Protein AF-A0A016T8F6-F1 (afdb_monomer_lite)

Structure (mmCIF, N/CA/C/O backbone):
data_AF-A0A016T8F6-F1
#
_entry.id   AF-A0A016T8F6-F1
#
loop_
_atom_site.group_PDB
_atom_site.id
_atom_site.type_symbol
_atom_site.label_atom_id
_atom_site.label_alt_id
_atom_site.label_comp_id
_atom_site.label_asym_id
_atom_site.label_entity_id
_atom_site.label_seq_id
_atom_site.pdbx_PDB_ins_code
_atom_site.Cartn_x
_atom_site.Cartn_y
_atom_site.Cartn_z
_atom_site.occupancy
_atom_site.B_iso_or_equiv
_atom_site.auth_seq_id
_atom_site.auth_comp_id
_atom_site.auth_asym_id
_atom_site.auth_atom_id
_atom_site.pdbx_PDB_model_num
ATOM 1 N N . MET A 1 1 ? -4.374 -19.032 -43.202 1.00 54.94 1 MET A N 1
ATOM 2 C CA . MET A 1 1 ? -3.891 -18.561 -41.884 1.00 54.94 1 MET A CA 1
ATOM 3 C C . MET A 1 1 ? -3.071 -19.682 -41.271 1.00 54.94 1 MET A C 1
ATOM 5 O O . MET A 1 1 ? -3.573 -20.798 -41.209 1.00 54.94 1 MET A O 1
ATOM 9 N N . ALA A 1 2 ? -1.807 -19.443 -40.919 1.00 70.38 2 ALA A N 1
ATOM 10 C CA . ALA A 1 2 ? -0.988 -20.467 -40.271 1.00 70.38 2 ALA A CA 1
ATOM 11 C C . ALA A 1 2 ? -1.607 -20.841 -38.912 1.00 70.38 2 ALA A C 1
ATOM 13 O O . ALA A 1 2 ? -2.076 -19.969 -38.184 1.00 70.38 2 ALA A O 1
ATOM 14 N N . SER A 1 3 ? -1.652 -22.135 -38.586 1.00 78.62 3 SER A N 1
ATOM 15 C CA . SER A 1 3 ? -2.173 -22.600 -37.296 1.00 78.62 3 SER A CA 1
ATOM 16 C C . SER A 1 3 ? -1.181 -22.263 -36.182 1.00 78.62 3 SER A C 1
ATOM 18 O O . SER A 1 3 ? -0.144 -22.919 -36.053 1.00 78.62 3 SER A O 1
ATOM 20 N N . SER A 1 4 ? -1.496 -21.251 -35.376 1.00 93.69 4 SER A N 1
ATOM 21 C CA . SER A 1 4 ? -0.668 -20.857 -34.232 1.00 93.69 4 SER A CA 1
ATOM 22 C C . SER A 1 4 ? -0.809 -21.852 -33.077 1.00 93.69 4 SER A C 1
ATOM 24 O O . SER A 1 4 ? -1.914 -22.259 -32.703 1.00 93.69 4 SER A O 1
ATOM 26 N N . HIS A 1 5 ? 0.330 -22.248 -32.521 1.00 97.75 5 HIS A N 1
ATOM 27 C CA . HIS A 1 5 ? 0.455 -23.124 -31.362 1.00 97.75 5 HIS A CA 1
ATOM 28 C C . HIS A 1 5 ? 1.141 -22.366 -30.224 1.00 97.75 5 HIS A C 1
ATOM 30 O O . HIS A 1 5 ? 1.782 -21.333 -30.436 1.00 97.75 5 HIS A O 1
ATOM 36 N N . VAL A 1 6 ? 0.982 -22.875 -29.007 1.00 97.62 6 VAL A N 1
ATOM 37 C CA . VAL A 1 6 ? 1.614 -22.318 -27.813 1.00 97.62 6 VAL A CA 1
ATOM 38 C C . VAL A 1 6 ? 2.251 -23.425 -26.984 1.00 97.62 6 VAL A C 1
ATOM 40 O O . VAL A 1 6 ? 1.697 -24.519 -26.861 1.00 97.62 6 VAL A O 1
ATOM 43 N N . VAL A 1 7 ? 3.413 -23.131 -26.407 1.00 97.88 7 VAL A N 1
ATOM 44 C CA . VAL A 1 7 ? 4.044 -23.974 -25.388 1.00 97.88 7 VAL A CA 1
ATOM 45 C C . VAL A 1 7 ? 3.510 -23.531 -24.036 1.00 97.88 7 VAL A C 1
ATOM 47 O O . VAL A 1 7 ? 3.600 -22.351 -23.684 1.00 97.88 7 VAL A O 1
ATOM 50 N N . VAL A 1 8 ? 2.949 -24.467 -23.279 1.00 98.12 8 VAL A N 1
ATOM 51 C CA . VAL A 1 8 ? 2.381 -24.215 -21.955 1.00 98.12 8 VAL A CA 1
ATOM 52 C C . VAL A 1 8 ? 3.096 -25.056 -20.913 1.00 98.12 8 VAL A C 1
ATOM 54 O O . VAL A 1 8 ? 3.435 -26.207 -21.165 1.00 98.12 8 VAL A O 1
ATOM 57 N N . TYR A 1 9 ? 3.317 -24.485 -19.735 1.00 98.19 9 TYR A N 1
ATOM 58 C CA . TYR A 1 9 ? 3.897 -25.176 -18.589 1.00 98.19 9 TYR A CA 1
ATOM 59 C C . TYR A 1 9 ? 2.859 -25.284 -17.473 1.00 98.19 9 TYR A C 1
ATOM 61 O O . TYR A 1 9 ? 2.262 -24.277 -17.087 1.00 98.19 9 TYR A O 1
ATOM 69 N N . PHE A 1 10 ? 2.635 -26.488 -16.947 1.00 97.75 10 PHE A N 1
ATOM 70 C CA . PHE A 1 10 ? 1.680 -26.750 -15.871 1.00 97.75 10 PHE A CA 1
ATOM 71 C C . PHE A 1 10 ? 2.412 -26.779 -14.520 1.00 97.75 10 PHE A C 1
ATOM 73 O O . PHE A 1 10 ? 3.040 -27.789 -14.193 1.00 97.75 10 PHE A O 1
ATOM 80 N N . PRO A 1 11 ? 2.308 -25.731 -13.676 1.00 95.69 11 PRO A N 1
ATOM 81 C CA . PRO A 1 11 ? 3.121 -25.630 -12.460 1.00 95.69 11 PRO A CA 1
ATOM 82 C C . PRO A 1 11 ? 2.878 -26.764 -11.460 1.00 95.69 11 PRO A C 1
ATOM 84 O O . PRO A 1 11 ? 3.790 -27.178 -10.753 1.00 95.69 11 PRO A O 1
ATOM 87 N N . THR A 1 12 ? 1.649 -27.286 -11.413 1.00 94.75 12 THR A N 1
ATOM 88 C CA . THR A 1 12 ? 1.266 -28.370 -10.501 1.00 94.75 12 THR A CA 1
ATOM 89 C C . THR A 1 12 ? 1.872 -29.714 -10.903 1.00 94.75 12 THR A C 1
ATOM 91 O O . THR A 1 12 ? 2.310 -30.462 -10.037 1.00 94.75 12 THR A O 1
ATOM 94 N N . ALA A 1 13 ? 1.902 -30.023 -12.202 1.00 94.75 13 ALA A N 1
ATOM 95 C CA . ALA A 1 13 ? 2.409 -31.295 -12.722 1.00 94.75 13 ALA A CA 1
ATOM 96 C C . ALA A 1 13 ? 3.896 -31.236 -13.113 1.00 94.75 13 ALA A C 1
ATOM 98 O O . ALA A 1 13 ? 4.501 -32.274 -13.366 1.00 94.75 13 ALA A O 1
ATOM 99 N N . LYS A 1 14 ? 4.487 -30.031 -13.136 1.00 95.56 14 LYS A N 1
ATOM 100 C CA . LYS A 1 14 ? 5.874 -29.763 -13.540 1.00 95.56 14 LYS A CA 1
ATOM 101 C C . LYS A 1 14 ? 6.225 -30.341 -14.913 1.00 95.56 14 LYS A C 1
ATOM 103 O O . LYS A 1 14 ? 7.321 -30.856 -15.125 1.00 95.56 14 LYS A O 1
ATOM 108 N N . ASN A 1 15 ? 5.282 -30.263 -15.846 1.00 96.69 15 ASN A N 1
ATOM 109 C CA . ASN A 1 15 ? 5.458 -30.675 -17.232 1.00 96.69 15 ASN A CA 1
ATOM 110 C C . ASN A 1 15 ? 5.087 -29.535 -18.186 1.00 96.69 15 ASN A C 1
ATOM 112 O O . ASN A 1 15 ? 4.316 -28.634 -17.847 1.00 96.69 15 ASN A O 1
ATOM 116 N N . ALA A 1 16 ? 5.653 -29.587 -19.387 1.00 97.44 16 ALA A N 1
ATOM 117 C CA . ALA A 1 16 ? 5.304 -28.703 -20.486 1.00 97.44 16 ALA A CA 1
ATOM 118 C C . ALA A 1 16 ? 4.648 -29.508 -21.608 1.00 97.44 16 ALA A C 1
ATOM 120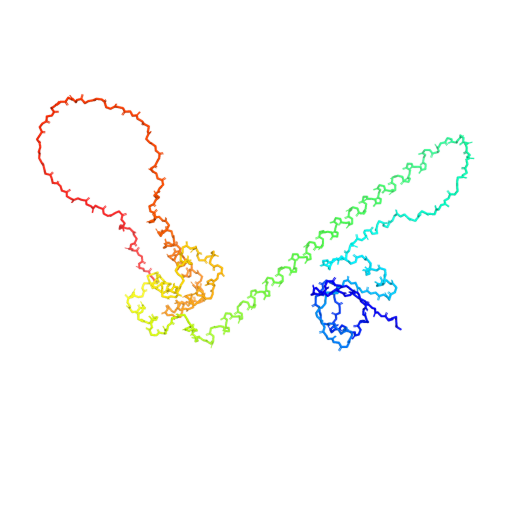 O O . ALA A 1 16 ? 4.961 -30.685 -21.786 1.00 97.44 16 ALA A O 1
ATOM 121 N N . ASP A 1 17 ? 3.748 -28.874 -22.353 1.00 98.06 17 ASP A N 1
ATOM 122 C CA . ASP A 1 17 ? 3.148 -29.455 -23.553 1.00 98.06 17 ASP A CA 1
ATOM 123 C C . ASP A 1 17 ? 2.843 -28.368 -24.597 1.00 98.06 17 ASP A C 1
ATOM 125 O O . ASP A 1 17 ? 2.862 -27.169 -24.299 1.00 98.06 17 ASP A O 1
ATOM 129 N N . ILE A 1 18 ? 2.568 -28.788 -25.829 1.00 98.00 18 ILE A N 1
ATOM 130 C CA . ILE A 1 18 ? 2.186 -27.921 -26.942 1.00 98.00 18 ILE A CA 1
ATOM 131 C C . ILE A 1 18 ? 0.685 -28.049 -27.165 1.00 98.00 18 ILE A C 1
ATOM 133 O O . ILE A 1 18 ? 0.160 -29.136 -27.398 1.00 98.00 18 ILE A O 1
ATOM 137 N N . VAL A 1 19 ? -0.020 -26.921 -27.160 1.00 97.94 19 VAL A N 1
ATOM 138 C CA . VAL A 1 19 ? -1.460 -26.879 -27.438 1.00 97.94 19 VAL A CA 1
ATOM 139 C C . VAL A 1 19 ? -1.777 -25.888 -28.553 1.00 97.94 19 VAL A C 1
ATOM 141 O O . VAL A 1 19 ? -1.013 -24.965 -28.839 1.00 97.94 19 VAL A O 1
ATOM 144 N N . SER A 1 20 ? -2.926 -26.075 -29.204 1.00 97.38 20 SER A N 1
ATOM 145 C CA . SER A 1 20 ? -3.457 -25.077 -30.138 1.00 97.38 20 SER A CA 1
ATOM 146 C C . SER A 1 20 ? -3.797 -23.789 -29.389 1.00 97.38 20 SER A C 1
ATOM 148 O O . SER A 1 20 ? -4.315 -23.839 -28.273 1.00 97.38 20 SER A O 1
ATOM 150 N N . ILE A 1 21 ? -3.596 -22.635 -30.029 1.00 97.38 21 ILE A N 1
ATOM 151 C CA . ILE A 1 21 ? -3.980 -21.332 -29.468 1.00 97.38 21 ILE A CA 1
ATOM 152 C C . ILE A 1 21 ? -5.471 -21.264 -29.087 1.00 97.38 21 ILE A C 1
ATOM 154 O O . ILE A 1 21 ? -5.832 -20.639 -28.098 1.00 97.38 21 ILE A O 1
ATOM 158 N N . SER A 1 22 ? -6.328 -21.989 -29.814 1.00 97.06 22 SER A N 1
ATOM 159 C CA . SER A 1 22 ? -7.772 -22.091 -29.549 1.00 97.06 22 SER A CA 1
ATOM 160 C C . SER A 1 22 ? -8.119 -22.773 -28.218 1.00 97.06 22 SER A C 1
ATOM 162 O O . SER A 1 22 ? -9.236 -22.638 -27.721 1.00 97.06 22 SER A O 1
ATOM 164 N N . ALA A 1 23 ? -7.176 -23.514 -27.631 1.00 97.69 23 ALA A N 1
ATOM 165 C CA . ALA A 1 23 ? -7.346 -24.162 -26.339 1.00 97.69 23 ALA A CA 1
ATOM 166 C C . ALA A 1 23 ? -7.081 -23.214 -25.158 1.00 97.69 23 ALA A C 1
ATOM 168 O O . ALA A 1 23 ? -7.380 -23.570 -24.015 1.00 97.69 23 ALA A O 1
ATOM 169 N N . VAL A 1 24 ? -6.517 -22.030 -25.408 1.00 97.62 24 VAL A N 1
ATOM 170 C CA . VAL A 1 24 ? -6.237 -21.021 -24.386 1.00 97.62 24 VAL A CA 1
ATOM 171 C C . VAL A 1 24 ? -7.464 -20.137 -24.192 1.00 97.62 24 VAL A C 1
ATOM 173 O O . VAL A 1 24 ? -8.040 -19.632 -25.151 1.00 97.62 24 VAL A O 1
ATOM 176 N N . ALA A 1 25 ? -7.884 -19.945 -22.943 1.00 97.25 25 ALA A N 1
ATOM 177 C CA . ALA A 1 25 ? -8.943 -18.999 -22.628 1.00 97.25 25 ALA A CA 1
ATOM 178 C C . ALA A 1 25 ? -8.390 -17.564 -22.637 1.00 97.25 25 ALA A C 1
ATOM 180 O O . ALA A 1 25 ? -7.518 -17.230 -21.832 1.00 97.25 25 ALA A O 1
ATOM 181 N N . GLY A 1 26 ? -8.940 -16.719 -23.511 1.00 95.81 26 GLY A N 1
ATOM 182 C CA . GLY A 1 26 ? -8.540 -15.318 -23.655 1.00 95.81 26 GLY A CA 1
ATOM 183 C C . GLY A 1 26 ? -7.324 -15.120 -24.563 1.00 95.81 26 GLY A C 1
ATOM 184 O O . GLY A 1 26 ? -6.949 -16.009 -25.325 1.00 95.81 26 GLY A O 1
ATOM 185 N N . GLU A 1 27 ? -6.727 -13.930 -24.495 1.00 96.06 27 GLU A N 1
ATOM 186 C CA . GLU A 1 27 ? -5.539 -13.587 -25.277 1.00 96.06 27 GLU A CA 1
ATOM 187 C C . GLU A 1 27 ? -4.274 -14.195 -24.638 1.00 96.06 27 GLU A C 1
ATOM 189 O O . GLU A 1 27 ? -4.019 -13.985 -23.446 1.00 96.06 27 GLU A O 1
ATOM 194 N N . PRO A 1 28 ? -3.485 -14.986 -25.382 1.00 96.56 28 PRO A N 1
ATOM 195 C CA . PRO A 1 28 ? -2.300 -15.637 -24.839 1.00 96.56 28 PRO A CA 1
ATOM 196 C C . PRO A 1 28 ? -1.122 -14.655 -24.742 1.00 96.56 28 PRO A C 1
ATOM 198 O O . PRO A 1 28 ? -0.603 -14.187 -25.750 1.00 96.56 28 PRO A O 1
ATOM 201 N N . VAL A 1 29 ? -0.656 -14.396 -23.517 1.00 96.88 29 VAL A N 1
ATOM 202 C CA . VAL A 1 29 ? 0.491 -13.518 -23.224 1.00 96.88 29 VAL A CA 1
ATOM 203 C C . VAL A 1 29 ? 1.632 -14.348 -22.631 1.00 96.88 29 VAL A C 1
ATOM 205 O O . VAL A 1 29 ? 1.421 -15.056 -21.645 1.00 96.88 29 VAL A O 1
ATOM 208 N N . VAL A 1 30 ? 2.838 -14.274 -23.211 1.00 96.31 30 VAL A N 1
ATOM 209 C CA . VAL A 1 30 ? 4.031 -14.977 -22.690 1.00 96.31 30 VAL A CA 1
ATOM 210 C C . VAL A 1 30 ? 4.298 -14.570 -21.241 1.00 96.31 30 VAL A C 1
ATOM 212 O O . VAL A 1 30 ? 4.214 -13.401 -20.882 1.00 96.31 30 VAL A O 1
ATOM 215 N N . GLY A 1 31 ? 4.610 -15.546 -20.393 1.00 94.44 31 GLY A N 1
ATOM 216 C CA . GLY A 1 31 ? 4.884 -15.363 -18.971 1.00 94.44 31 GLY A CA 1
ATOM 217 C C . GLY A 1 31 ? 3.642 -15.384 -18.078 1.00 94.44 31 GLY A C 1
ATOM 218 O O . GLY A 1 31 ? 3.774 -15.649 -16.882 1.00 94.44 31 GLY A O 1
ATOM 219 N N . HIS A 1 32 ? 2.438 -15.182 -18.625 1.00 97.00 32 HIS A N 1
ATOM 220 C CA . HIS A 1 32 ? 1.199 -15.173 -17.844 1.00 97.00 32 HIS A CA 1
ATOM 221 C C . HIS A 1 32 ? 0.654 -16.581 -17.584 1.00 97.00 32 HIS A C 1
ATOM 223 O O . HIS A 1 32 ? 0.749 -17.478 -18.423 1.00 97.00 32 HIS A O 1
ATOM 229 N N . ILE A 1 33 ? 0.022 -16.759 -16.418 1.00 97.31 33 ILE A N 1
ATOM 230 C CA . ILE A 1 33 ? -0.724 -17.973 -16.068 1.00 97.31 33 ILE A CA 1
ATOM 231 C C . ILE A 1 33 ? -2.184 -17.791 -16.475 1.00 97.31 33 ILE A C 1
ATOM 233 O O . ILE A 1 33 ? -2.886 -16.951 -15.915 1.00 97.31 33 ILE A O 1
ATOM 237 N N . THR A 1 34 ? -2.661 -18.625 -17.393 1.00 97.81 34 THR A N 1
ATOM 238 C CA . THR A 1 34 ? -4.045 -18.616 -17.883 1.00 97.81 34 THR A CA 1
ATOM 239 C C . THR A 1 34 ? -4.671 -20.013 -17.821 1.00 97.81 34 THR A C 1
ATOM 241 O O . THR A 1 34 ? -4.024 -20.997 -17.453 1.00 97.81 34 THR A O 1
ATOM 244 N N . LYS A 1 35 ? -5.969 -20.103 -18.120 1.00 98.19 35 LYS A N 1
ATOM 245 C CA . LYS A 1 35 ? -6.718 -21.357 -18.182 1.00 98.19 35 LYS A CA 1
ATOM 246 C C . LYS A 1 35 ? -6.592 -21.953 -19.585 1.00 98.19 35 LYS A C 1
ATOM 248 O O . LYS A 1 35 ? -6.931 -21.307 -20.570 1.00 98.19 35 LYS A O 1
ATOM 253 N N . VAL A 1 36 ? -6.130 -23.196 -19.666 1.00 98.12 36 VAL A N 1
ATOM 254 C CA . VAL A 1 36 ? -5.866 -23.909 -20.922 1.00 98.12 36 VAL A CA 1
ATOM 255 C C . VAL A 1 36 ? -6.623 -25.232 -20.925 1.00 98.12 36 VAL A C 1
ATOM 257 O O . VAL A 1 36 ? -6.641 -25.946 -19.920 1.00 98.12 36 VAL A O 1
ATOM 260 N N . ARG A 1 37 ? -7.268 -25.565 -22.046 1.00 98.06 37 ARG A N 1
ATOM 261 C CA . ARG A 1 37 ? -7.913 -26.862 -22.261 1.00 98.06 37 ARG A CA 1
ATOM 262 C C . ARG A 1 37 ? -6.867 -27.885 -22.708 1.00 98.06 37 ARG A C 1
ATOM 264 O O . ARG A 1 37 ? -6.331 -27.792 -23.804 1.00 98.06 37 ARG A O 1
ATOM 271 N N . TRP A 1 38 ? -6.609 -28.881 -21.874 1.00 97.31 38 TRP A N 1
ATOM 272 C CA . TRP A 1 38 ? -5.643 -29.945 -22.123 1.00 97.31 38 TRP A CA 1
ATOM 273 C C . TRP A 1 38 ? -6.304 -31.299 -21.857 1.00 97.31 38 TRP A C 1
ATOM 275 O O . TRP A 1 38 ? -6.949 -31.481 -20.825 1.00 97.31 38 TRP A O 1
ATOM 285 N N . GLN A 1 39 ? -6.237 -32.215 -22.830 1.00 95.56 39 GLN A N 1
ATOM 286 C CA . GLN A 1 39 ? -6.897 -33.533 -22.773 1.00 95.56 39 GLN A CA 1
ATOM 287 C C . GLN A 1 39 ? -8.387 -33.466 -22.357 1.00 95.56 39 GLN A C 1
ATOM 289 O O . GLN A 1 39 ? -8.881 -34.262 -21.563 1.00 95.56 39 GLN A O 1
ATOM 294 N N . GLY A 1 40 ? -9.113 -32.458 -22.856 1.00 95.56 40 GLY A N 1
ATOM 295 C CA . GLY A 1 40 ? -10.544 -32.260 -22.582 1.00 95.56 40 GLY A CA 1
ATOM 296 C C . GLY A 1 40 ? -10.886 -31.630 -21.224 1.00 95.56 40 GLY A C 1
ATOM 297 O O . GLY A 1 40 ? -12.040 -31.270 -21.002 1.00 95.56 40 GLY A O 1
ATOM 298 N N . ARG A 1 41 ? -9.911 -31.422 -20.332 1.00 97.44 41 ARG A N 1
ATOM 299 C CA . ARG A 1 41 ? -10.094 -30.738 -19.040 1.00 97.44 41 ARG A CA 1
ATOM 300 C C . ARG A 1 41 ? -9.416 -29.372 -19.053 1.00 97.44 41 ARG A C 1
ATOM 302 O O . ARG A 1 41 ? -8.596 -29.088 -19.918 1.00 97.44 41 ARG A O 1
ATOM 309 N N . ALA A 1 42 ? -9.785 -28.494 -18.126 1.00 97.44 42 ALA A N 1
ATOM 310 C CA . ALA A 1 42 ? -9.205 -27.158 -18.042 1.00 97.44 42 ALA A CA 1
ATOM 311 C C . ALA A 1 42 ? -8.232 -27.050 -16.864 1.00 97.44 42 ALA A C 1
ATOM 313 O O . ALA A 1 42 ? -8.609 -27.325 -15.727 1.00 97.44 42 ALA A O 1
ATOM 314 N N . TYR A 1 43 ? -7.014 -26.595 -17.138 1.00 98.25 43 TYR A N 1
ATOM 315 C CA . TYR A 1 43 ? -5.930 -26.465 -16.165 1.00 98.25 43 TYR A CA 1
ATOM 316 C C . TYR A 1 43 ? -5.380 -25.040 -16.154 1.00 98.25 43 TYR A C 1
ATOM 318 O O . TYR A 1 43 ? -5.544 -24.299 -17.121 1.00 98.25 43 TYR A O 1
ATOM 326 N N . ARG A 1 44 ? -4.716 -24.650 -15.061 1.00 97.88 44 ARG A N 1
ATOM 327 C CA . ARG A 1 44 ? -3.935 -23.407 -15.008 1.00 97.88 44 ARG A CA 1
ATOM 328 C C . ARG A 1 44 ? -2.527 -23.691 -15.522 1.00 97.88 44 ARG A C 1
ATOM 330 O O . ARG A 1 44 ? -1.852 -24.559 -14.974 1.00 97.88 44 ARG A O 1
ATOM 337 N N . ALA A 1 45 ? -2.099 -22.961 -16.544 1.00 98.12 45 ALA A N 1
ATOM 338 C CA . ALA A 1 45 ? -0.792 -23.130 -17.162 1.00 98.12 45 ALA A CA 1
ATOM 339 C C . ALA A 1 45 ? -0.160 -21.774 -17.493 1.00 98.12 45 ALA A C 1
ATOM 341 O O . ALA A 1 45 ? -0.868 -20.819 -17.815 1.00 98.12 45 ALA A O 1
ATOM 342 N N . LYS A 1 46 ? 1.168 -21.694 -17.400 1.00 97.69 46 LYS A N 1
ATOM 343 C CA . LYS A 1 46 ? 1.966 -20.530 -17.797 1.00 97.69 46 LYS A CA 1
ATOM 344 C C . LYS A 1 46 ? 2.267 -20.615 -19.293 1.00 97.69 46 LYS A C 1
ATOM 346 O O . LYS A 1 46 ? 2.724 -21.660 -19.753 1.00 97.69 46 LYS A O 1
ATOM 351 N N . ILE A 1 47 ? 2.010 -19.550 -20.048 1.00 97.88 47 ILE A N 1
ATOM 352 C CA . ILE A 1 47 ? 2.363 -19.488 -21.472 1.00 97.88 47 ILE A CA 1
ATOM 353 C C . ILE A 1 47 ? 3.865 -19.227 -21.588 1.00 97.88 47 ILE A C 1
ATOM 355 O O . ILE A 1 47 ? 4.353 -18.215 -21.095 1.00 97.88 47 ILE A O 1
ATOM 359 N N . MET A 1 48 ? 4.600 -20.130 -22.231 1.00 97.06 48 MET A N 1
ATOM 360 C CA . MET A 1 48 ? 6.062 -20.050 -22.339 1.00 97.06 48 MET A CA 1
ATOM 361 C C . MET A 1 48 ? 6.522 -19.497 -23.687 1.00 97.06 48 MET A C 1
ATOM 363 O O . MET A 1 48 ? 7.509 -18.775 -23.747 1.00 97.06 48 MET A O 1
ATOM 367 N N . PHE A 1 49 ? 5.814 -19.829 -24.767 1.00 96.56 49 PHE A N 1
ATOM 368 C CA . PHE A 1 49 ? 6.188 -19.446 -26.128 1.00 96.56 49 PHE A CA 1
ATOM 369 C C . PHE A 1 49 ? 4.964 -19.503 -27.054 1.00 96.56 49 PHE A C 1
ATOM 371 O O . PHE A 1 49 ? 4.127 -20.394 -26.895 1.00 96.56 49 PHE A O 1
ATOM 378 N N . LEU A 1 50 ? 4.865 -18.596 -28.032 1.00 96.31 50 LEU A N 1
ATOM 379 C CA . LEU A 1 50 ? 3.865 -18.646 -29.108 1.00 96.31 50 LEU A CA 1
ATOM 380 C C . LEU A 1 50 ? 4.566 -18.729 -30.461 1.00 96.31 50 LEU A C 1
ATOM 382 O O . LEU A 1 50 ? 5.518 -17.993 -30.707 1.00 96.31 50 LEU A O 1
ATOM 386 N N . GLY A 1 51 ? 4.065 -19.568 -31.364 1.00 95.62 51 GLY A N 1
ATOM 387 C CA . GLY A 1 51 ? 4.636 -19.658 -32.701 1.00 95.62 51 GLY A CA 1
ATOM 388 C C . GLY A 1 51 ? 3.951 -20.674 -33.602 1.00 95.62 51 GLY A C 1
ATOM 389 O O . GLY A 1 51 ? 2.833 -21.131 -33.356 1.00 95.62 51 GLY A O 1
ATOM 390 N N . THR A 1 52 ? 4.635 -21.028 -34.686 1.00 95.69 52 THR A N 1
ATOM 391 C CA . THR A 1 52 ? 4.252 -22.169 -35.520 1.00 95.69 52 THR A CA 1
ATOM 392 C C . THR A 1 52 ? 4.534 -23.474 -34.771 1.00 95.69 52 THR A C 1
ATOM 394 O O . THR A 1 52 ? 5.393 -23.520 -33.890 1.00 95.69 52 THR A O 1
ATOM 397 N N . LYS A 1 53 ? 3.839 -24.560 -35.129 1.00 95.38 53 LYS A N 1
ATOM 398 C CA . LYS A 1 53 ? 4.043 -25.873 -34.492 1.00 95.38 53 LYS A CA 1
ATOM 399 C C . LYS A 1 53 ? 5.526 -26.310 -34.453 1.00 95.38 53 LYS A C 1
ATOM 401 O O . LYS A 1 53 ? 5.971 -26.664 -33.364 1.00 95.38 53 LYS A O 1
ATOM 406 N N . PRO A 1 54 ? 6.321 -26.194 -35.541 1.00 95.56 54 PRO A N 1
ATOM 407 C CA . PRO A 1 54 ? 7.746 -26.540 -35.501 1.00 95.56 54 PRO A CA 1
ATOM 408 C C . PRO A 1 54 ? 8.564 -25.664 -34.541 1.00 95.56 54 PRO A C 1
ATOM 410 O O . PRO A 1 54 ? 9.451 -26.161 -33.852 1.00 95.56 54 PRO A O 1
ATOM 413 N N . ALA A 1 55 ? 8.249 -24.367 -34.446 1.00 94.44 55 ALA A N 1
ATOM 414 C CA . ALA A 1 55 ? 8.919 -23.468 -33.508 1.00 94.44 55 ALA A CA 1
ATOM 415 C C . ALA A 1 55 ? 8.603 -23.842 -32.049 1.00 94.44 55 ALA A C 1
ATOM 417 O O . ALA A 1 55 ? 9.496 -23.847 -31.206 1.00 94.44 55 ALA A O 1
ATOM 418 N N . CYS A 1 56 ? 7.355 -24.225 -31.756 1.00 96.12 56 CYS A N 1
ATOM 419 C CA . CYS A 1 56 ? 6.968 -24.730 -30.438 1.00 96.12 56 CYS A CA 1
ATOM 420 C C . CYS A 1 56 ? 7.666 -26.057 -30.091 1.00 96.12 56 CYS A C 1
ATOM 422 O O . CYS A 1 56 ? 8.100 -26.230 -28.956 1.00 96.12 56 CYS A O 1
ATOM 424 N N . GLU A 1 57 ? 7.806 -26.975 -31.052 1.00 95.75 57 GLU A N 1
ATOM 425 C CA . GLU A 1 57 ? 8.518 -28.255 -30.878 1.00 95.75 57 GLU A CA 1
ATOM 426 C C . GLU A 1 57 ? 10.021 -28.074 -30.631 1.00 95.75 57 GLU A C 1
ATOM 428 O O . GLU A 1 57 ? 10.632 -28.862 -29.904 1.00 95.75 57 GLU A O 1
ATOM 433 N N . ALA A 1 58 ? 10.624 -27.026 -31.196 1.00 94.19 58 ALA A N 1
ATOM 434 C CA . ALA A 1 58 ? 11.992 -26.640 -30.873 1.00 94.19 58 ALA A CA 1
ATOM 435 C C . ALA A 1 58 ? 12.082 -26.023 -29.466 1.00 94.19 58 ALA A C 1
ATOM 437 O O . ALA A 1 58 ? 12.898 -26.464 -28.658 1.00 94.19 58 ALA A O 1
ATOM 438 N N . ALA A 1 59 ? 11.207 -25.060 -29.154 1.00 94.00 59 ALA A N 1
ATOM 439 C CA . ALA A 1 59 ? 11.233 -24.303 -27.903 1.00 94.00 59 ALA A CA 1
ATOM 440 C C . ALA A 1 59 ? 10.889 -25.144 -26.661 1.00 94.00 59 ALA A C 1
ATOM 442 O O . ALA A 1 59 ? 11.445 -24.911 -25.591 1.00 94.00 59 ALA A O 1
ATOM 443 N N . ILE A 1 60 ? 10.005 -26.144 -26.770 1.00 96.00 60 ILE A N 1
ATOM 444 C CA . ILE A 1 60 ? 9.598 -26.965 -25.614 1.00 96.00 60 ILE A CA 1
ATOM 445 C C . ILE A 1 60 ? 10.771 -27.734 -24.989 1.00 96.00 60 ILE A C 1
ATOM 447 O O . ILE A 1 60 ? 10.766 -27.987 -23.786 1.00 96.00 60 ILE A O 1
ATOM 451 N N . LYS A 1 61 ? 11.804 -28.059 -25.778 1.00 95.06 61 LYS A N 1
ATOM 452 C CA . LYS A 1 61 ? 13.020 -28.737 -25.299 1.00 95.06 61 LYS A CA 1
ATOM 453 C C . LYS A 1 61 ? 13.853 -27.862 -24.357 1.00 95.06 61 LYS A C 1
ATOM 455 O O . LYS A 1 61 ? 14.644 -28.394 -23.586 1.00 95.06 61 LYS A O 1
ATOM 460 N N . ASP A 1 62 ? 13.662 -26.545 -24.419 1.00 94.88 62 ASP A N 1
ATOM 461 C CA . ASP A 1 62 ? 14.380 -25.553 -23.615 1.00 94.88 62 ASP A CA 1
ATOM 462 C C . ASP A 1 62 ? 13.606 -25.108 -22.367 1.00 94.88 62 ASP A C 1
ATOM 464 O O . ASP A 1 62 ? 14.095 -24.269 -21.605 1.00 94.88 62 ASP A O 1
ATOM 468 N N . VAL A 1 63 ? 12.408 -25.657 -22.135 1.00 94.69 63 VAL A N 1
ATOM 469 C CA . VAL A 1 63 ? 11.615 -25.368 -20.936 1.00 94.69 63 VAL A CA 1
ATOM 470 C C . VAL A 1 63 ? 12.167 -26.168 -19.757 1.00 94.69 63 VAL A C 1
ATOM 472 O O . VAL A 1 63 ? 12.226 -27.398 -19.785 1.00 94.69 63 VAL A O 1
ATOM 475 N N . THR A 1 64 ? 12.576 -25.469 -18.702 1.00 93.50 64 THR A N 1
ATOM 476 C CA . THR A 1 64 ? 13.089 -26.078 -17.470 1.00 93.50 64 THR A CA 1
ATOM 477 C C . THR A 1 64 ? 11.973 -26.699 -16.624 1.00 93.50 64 THR A C 1
ATOM 479 O O . THR A 1 64 ? 10.783 -26.439 -16.825 1.00 93.50 64 THR A O 1
ATOM 482 N N . LYS A 1 65 ? 12.353 -27.501 -15.618 1.00 90.88 65 LYS A N 1
ATOM 483 C CA . LYS A 1 65 ? 11.414 -28.096 -14.646 1.00 90.88 65 LYS A CA 1
ATOM 484 C C . LYS A 1 65 ? 10.747 -27.051 -13.748 1.00 90.88 65 LYS A C 1
ATOM 486 O O . LYS A 1 65 ? 9.834 -27.387 -13.002 1.00 90.88 65 LYS A O 1
ATOM 491 N N . GLU A 1 66 ? 11.220 -25.813 -13.798 1.00 90.38 66 GLU A N 1
ATOM 492 C CA . GLU A 1 66 ? 10.742 -24.671 -13.031 1.00 90.38 66 GLU A CA 1
ATOM 493 C C . GLU A 1 66 ? 9.772 -23.799 -13.849 1.00 90.38 66 GLU A C 1
ATOM 495 O O . GLU A 1 66 ? 9.117 -22.918 -13.293 1.00 90.38 66 GLU A O 1
ATOM 500 N N . GLY A 1 67 ? 9.612 -24.064 -15.152 1.00 87.94 67 GLY A N 1
ATOM 501 C CA . GLY A 1 67 ? 8.766 -23.250 -16.028 1.00 87.94 67 GLY A CA 1
ATOM 502 C C . GLY A 1 67 ? 9.439 -21.948 -16.459 1.00 87.94 67 GLY A C 1
ATOM 503 O O . GLY A 1 67 ? 8.790 -20.893 -16.518 1.00 87.94 67 GLY A O 1
ATOM 504 N N . GLU A 1 68 ? 10.737 -22.028 -16.748 1.00 91.00 68 GLU A N 1
ATOM 505 C CA . GLU A 1 68 ? 11.533 -20.976 -17.376 1.00 91.00 68 GLU A CA 1
ATOM 506 C C . 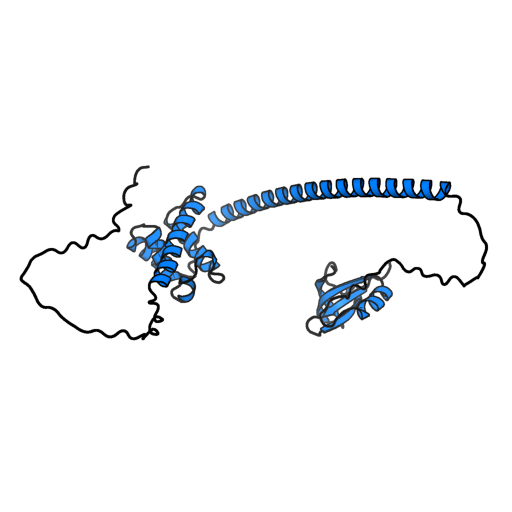GLU A 1 68 ? 12.009 -21.468 -18.742 1.00 91.00 68 GLU A C 1
ATOM 508 O O . GLU A 1 68 ? 12.381 -22.630 -18.904 1.00 91.00 68 GLU A O 1
ATOM 513 N N . LEU A 1 69 ? 11.945 -20.604 -19.751 1.00 88.12 69 LEU A N 1
ATOM 514 C CA . LEU A 1 69 ? 12.508 -20.909 -21.058 1.00 88.12 69 LEU A CA 1
ATOM 515 C C . LEU A 1 69 ? 13.978 -20.511 -20.990 1.00 88.12 69 LEU A C 1
ATOM 517 O O . LEU A 1 69 ? 14.268 -19.342 -20.738 1.00 88.12 69 LEU A O 1
ATOM 521 N N . ARG A 1 70 ? 14.905 -21.456 -21.177 1.00 84.69 70 ARG A N 1
ATOM 522 C CA . ARG A 1 70 ? 16.315 -21.082 -21.314 1.00 84.69 70 ARG A CA 1
ATOM 523 C C . ARG A 1 70 ? 16.432 -20.222 -22.560 1.00 84.69 70 ARG A C 1
ATOM 525 O O . ARG A 1 70 ? 16.264 -20.726 -23.669 1.00 84.69 70 ARG A O 1
ATOM 532 N N . GLU A 1 71 ? 16.713 -18.938 -22.372 1.00 77.31 71 GLU A N 1
ATOM 533 C CA . GLU A 1 71 ? 17.148 -18.077 -23.460 1.00 77.31 71 GLU A CA 1
ATOM 534 C C . GLU A 1 71 ? 18.455 -18.670 -23.984 1.00 77.31 71 GLU A C 1
ATOM 536 O O . GLU A 1 71 ? 19.541 -18.438 -23.452 1.00 77.31 71 GLU A O 1
ATOM 541 N N . ARG A 1 72 ? 18.358 -19.498 -25.029 1.00 71.88 72 ARG A N 1
ATOM 542 C CA . ARG A 1 72 ? 19.487 -19.661 -25.928 1.00 71.88 72 ARG A CA 1
ATOM 543 C C . ARG A 1 72 ? 19.645 -18.291 -26.544 1.00 71.88 72 ARG A C 1
ATOM 545 O O . ARG A 1 72 ? 18.895 -17.931 -27.447 1.00 71.88 72 ARG A O 1
ATOM 552 N N . PHE A 1 73 ? 20.556 -17.511 -25.975 1.00 49.53 73 PHE A N 1
ATOM 553 C CA . PHE A 1 73 ? 21.080 -16.328 -26.617 1.00 49.53 73 PHE A CA 1
ATOM 554 C C . PHE A 1 73 ? 21.472 -16.773 -28.019 1.00 49.53 73 PHE A C 1
ATOM 556 O O . PHE A 1 73 ? 22.467 -17.471 -28.211 1.00 49.53 73 PHE A O 1
ATOM 563 N N . PHE A 1 74 ? 20.630 -16.444 -28.995 1.00 46.56 74 PHE A N 1
ATOM 564 C CA . PHE A 1 74 ? 21.054 -16.407 -30.372 1.00 46.56 74 PHE A CA 1
ATOM 565 C C . PHE A 1 74 ? 22.113 -15.308 -30.385 1.00 46.56 74 PHE A C 1
ATOM 567 O O . PHE A 1 74 ? 21.799 -14.129 -30.533 1.00 46.56 74 PHE A O 1
ATOM 574 N N . LEU A 1 75 ? 23.371 -15.685 -30.161 1.00 46.31 75 LEU A N 1
ATOM 575 C CA . LEU A 1 75 ? 24.485 -14.978 -30.762 1.00 46.31 75 LEU A CA 1
ATOM 576 C C . LEU A 1 75 ? 24.216 -15.064 -32.264 1.00 46.31 75 LEU A C 1
ATOM 578 O O . LEU A 1 75 ? 24.533 -16.047 -32.927 1.00 46.31 75 LEU A O 1
ATOM 582 N N . ALA A 1 76 ? 23.481 -14.076 -32.769 1.00 43.28 76 ALA A N 1
ATOM 583 C CA . ALA A 1 76 ? 23.306 -13.825 -34.182 1.00 43.28 76 ALA A CA 1
ATOM 584 C C . ALA A 1 76 ? 24.683 -13.426 -34.720 1.00 43.28 76 ALA A C 1
ATOM 586 O O . ALA A 1 76 ? 25.031 -12.251 -34.759 1.00 43.28 76 ALA A O 1
ATOM 587 N N . GLY A 1 77 ? 25.508 -14.425 -35.012 1.00 44.88 77 GLY A N 1
ATOM 588 C CA . GLY A 1 77 ? 26.903 -14.220 -35.359 1.00 44.88 77 GLY A CA 1
ATOM 589 C C . GLY A 1 77 ? 27.660 -15.530 -35.441 1.00 44.88 77 GLY A C 1
ATOM 590 O O . GLY A 1 77 ? 28.661 -15.662 -34.767 1.00 44.88 77 GLY A O 1
ATOM 591 N N . ASP A 1 78 ? 27.147 -16.491 -36.209 1.00 39.19 78 ASP A N 1
ATOM 592 C CA . ASP A 1 78 ? 27.964 -17.538 -36.833 1.00 39.19 78 ASP A CA 1
ATOM 593 C C . ASP A 1 78 ? 27.175 -18.133 -38.005 1.00 39.19 78 ASP A C 1
ATOM 595 O O . ASP A 1 78 ? 26.692 -19.264 -37.994 1.00 39.19 78 ASP A O 1
ATOM 599 N N . SER A 1 79 ? 27.028 -17.330 -39.061 1.00 43.31 79 SER A N 1
ATOM 600 C CA . SER A 1 79 ? 26.871 -17.879 -40.408 1.00 43.31 79 SER A CA 1
ATOM 601 C C . SER A 1 79 ? 28.256 -18.322 -40.881 1.00 43.31 79 SER A C 1
ATOM 603 O O . SER A 1 79 ? 28.849 -17.697 -41.755 1.00 43.31 79 SER A O 1
ATOM 605 N N . ALA A 1 80 ? 28.797 -19.369 -40.260 1.00 40.88 80 ALA A N 1
ATOM 606 C CA . ALA A 1 80 ? 30.004 -20.025 -40.732 1.00 40.88 80 ALA A CA 1
ATOM 607 C C . ALA A 1 80 ? 29.640 -20.869 -41.961 1.00 40.88 80 ALA A C 1
ATOM 609 O O . ALA A 1 80 ? 29.260 -22.035 -41.861 1.00 40.88 80 ALA A O 1
ATOM 610 N N . THR A 1 81 ? 29.718 -20.258 -43.140 1.00 47.22 81 THR A N 1
ATOM 611 C CA . THR A 1 81 ? 30.002 -20.999 -44.370 1.00 47.22 81 THR A CA 1
ATOM 612 C C . THR A 1 81 ? 31.403 -21.598 -44.232 1.00 47.22 81 THR A C 1
ATOM 614 O O . THR A 1 81 ? 32.339 -20.832 -43.990 1.00 47.22 81 THR A O 1
ATOM 617 N N . PRO A 1 82 ? 31.586 -22.922 -44.366 1.00 50.62 82 PRO A N 1
ATOM 618 C CA . PRO A 1 82 ? 32.91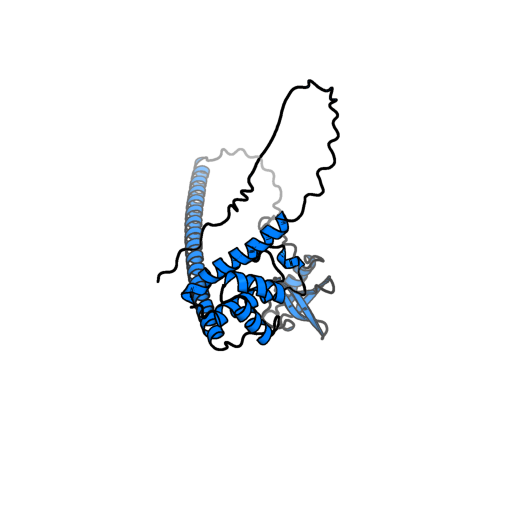5 -23.498 -44.466 1.00 50.62 82 PRO A CA 1
ATOM 619 C C . PRO A 1 82 ? 33.468 -23.084 -45.831 1.00 50.62 82 PRO A C 1
ATOM 621 O O . PRO A 1 82 ? 33.001 -23.569 -46.859 1.00 50.62 82 PRO A O 1
ATOM 624 N N . LEU A 1 83 ? 34.381 -22.114 -45.846 1.00 46.03 83 LEU A N 1
ATOM 625 C CA . LEU A 1 83 ? 35.187 -21.826 -47.023 1.00 46.03 83 LEU A CA 1
ATOM 626 C C . LEU A 1 83 ? 36.497 -22.583 -46.875 1.00 46.03 83 LEU A C 1
ATOM 628 O O . LEU A 1 83 ? 37.216 -22.432 -45.886 1.00 46.03 83 LEU A O 1
ATOM 632 N N . ASP A 1 84 ? 36.698 -23.448 -47.857 1.00 42.16 84 ASP A N 1
ATOM 633 C CA . ASP A 1 84 ? 37.859 -24.282 -48.066 1.00 42.16 84 ASP A CA 1
ATOM 634 C C . ASP A 1 84 ? 39.161 -23.486 -47.964 1.00 42.16 84 ASP A C 1
ATOM 636 O O . ASP A 1 84 ? 39.268 -22.335 -48.393 1.00 42.16 84 ASP A O 1
ATOM 640 N N . ALA A 1 85 ? 40.148 -24.150 -47.372 1.00 52.66 85 ALA A N 1
ATOM 641 C CA . ALA A 1 85 ? 41.533 -23.744 -47.415 1.00 52.66 85 ALA A CA 1
ATOM 642 C C . ALA A 1 85 ? 41.996 -23.714 -48.874 1.00 52.66 85 ALA A C 1
ATOM 644 O O . ALA A 1 85 ? 41.949 -24.744 -49.546 1.00 52.66 85 ALA A O 1
ATOM 645 N N . ASP A 1 86 ? 42.486 -22.564 -49.327 1.00 44.91 86 ASP A N 1
ATOM 646 C CA . ASP A 1 86 ? 43.471 -22.550 -50.395 1.00 44.91 86 ASP A CA 1
ATOM 647 C C . ASP A 1 86 ? 44.620 -21.623 -50.012 1.00 44.91 86 ASP A C 1
ATOM 649 O O . ASP A 1 86 ? 44.440 -20.498 -49.536 1.00 44.91 86 ASP A O 1
ATOM 653 N N . ASP A 1 87 ? 45.795 -22.213 -50.128 1.00 54.78 87 ASP A N 1
ATOM 654 C CA . ASP A 1 87 ? 47.099 -21.747 -49.708 1.00 54.78 87 ASP A CA 1
ATOM 655 C C . ASP A 1 87 ? 47.685 -20.991 -50.900 1.00 54.78 87 ASP A C 1
ATOM 657 O O . ASP A 1 87 ? 47.868 -21.563 -51.974 1.00 54.78 87 ASP A O 1
ATOM 661 N N . SER A 1 88 ? 47.912 -19.687 -50.770 1.00 47.94 88 SER A N 1
ATOM 662 C CA . SER A 1 88 ? 48.642 -18.910 -51.775 1.00 47.94 88 SER A CA 1
ATOM 663 C C . SER A 1 88 ? 49.326 -17.729 -51.107 1.00 47.94 88 SER A C 1
ATOM 665 O O . SER A 1 88 ? 48.776 -16.647 -50.914 1.00 47.94 88 SER A O 1
ATOM 667 N N . ASP A 1 89 ? 50.554 -18.036 -50.723 1.00 55.47 89 ASP A N 1
ATOM 668 C CA . ASP A 1 89 ? 51.669 -17.158 -50.432 1.00 55.47 89 ASP A CA 1
ATOM 669 C C . ASP A 1 89 ? 51.900 -16.222 -51.635 1.00 55.47 89 ASP A C 1
ATOM 671 O O . ASP A 1 89 ? 52.439 -16.650 -52.653 1.00 55.47 89 ASP A O 1
ATOM 675 N N . GLU A 1 90 ? 51.470 -14.959 -51.561 1.00 47.75 90 GLU A N 1
ATOM 676 C CA . GLU A 1 90 ? 51.967 -13.933 -52.479 1.00 47.75 90 GLU A CA 1
ATOM 677 C C . GLU A 1 90 ? 52.031 -12.541 -51.833 1.00 47.75 90 GLU A C 1
ATOM 679 O O . GLU A 1 90 ? 51.100 -11.992 -51.243 1.00 47.75 90 GLU A O 1
ATOM 684 N N . ASN A 1 91 ? 53.247 -12.025 -51.917 1.00 54.84 91 ASN A N 1
ATOM 685 C CA . ASN A 1 91 ? 53.805 -10.825 -51.338 1.00 54.84 91 ASN A CA 1
ATOM 686 C C . ASN A 1 91 ? 53.289 -9.584 -52.082 1.00 54.84 91 ASN A C 1
ATOM 688 O O . ASN A 1 91 ? 53.923 -9.155 -53.043 1.00 54.84 91 ASN A O 1
ATOM 692 N N . ASP A 1 92 ? 52.176 -9.002 -51.628 1.00 50.53 92 ASP A N 1
ATOM 693 C CA . ASP A 1 92 ? 51.667 -7.729 -52.148 1.00 50.53 92 ASP A CA 1
ATOM 694 C C . ASP A 1 92 ? 51.615 -6.643 -51.065 1.00 50.53 92 ASP A C 1
ATOM 696 O O . ASP A 1 92 ? 50.960 -6.739 -50.025 1.00 50.53 92 ASP A O 1
ATOM 700 N N . GLN A 1 93 ? 52.356 -5.574 -51.336 1.00 59.22 93 GLN A N 1
ATOM 701 C CA . GLN A 1 93 ? 52.468 -4.378 -50.514 1.00 59.22 93 GLN A CA 1
ATOM 702 C C . GLN A 1 93 ? 51.090 -3.687 -50.396 1.00 59.22 93 GLN A C 1
ATOM 704 O O . GLN A 1 93 ? 50.514 -3.297 -51.415 1.00 59.22 93 GLN A O 1
ATOM 709 N N . PRO A 1 94 ? 50.540 -3.484 -49.184 1.00 57.25 94 PRO A N 1
ATOM 710 C CA . PRO A 1 94 ? 49.198 -2.939 -49.031 1.00 57.25 94 PRO A CA 1
ATOM 711 C C . PRO A 1 94 ? 49.158 -1.443 -49.373 1.00 57.25 94 PRO A C 1
ATOM 713 O O . PRO A 1 94 ? 49.887 -0.625 -48.810 1.00 57.25 94 PRO A O 1
ATOM 716 N N . ASN A 1 95 ? 48.255 -1.078 -50.284 1.00 60.78 95 ASN A N 1
ATOM 717 C CA . ASN A 1 95 ? 47.894 0.302 -50.611 1.00 60.78 95 ASN A CA 1
ATOM 718 C C . ASN A 1 95 ? 47.217 0.987 -49.398 1.00 60.78 95 ASN A C 1
ATOM 720 O O . ASN A 1 95 ? 45.992 1.012 -49.267 1.00 60.78 95 ASN A O 1
ATOM 724 N N . ASP A 1 96 ? 48.032 1.575 -48.520 1.00 61.50 96 ASP A N 1
ATOM 725 C CA . ASP A 1 96 ? 47.687 2.193 -47.221 1.00 61.50 96 ASP A CA 1
ATOM 726 C C . ASP A 1 96 ? 46.672 3.369 -47.303 1.00 61.50 96 ASP A C 1
ATOM 728 O O . ASP A 1 96 ? 46.099 3.839 -46.317 1.00 61.50 96 ASP A O 1
ATOM 732 N N . SER A 1 97 ? 46.388 3.866 -48.511 1.00 68.62 97 SER A N 1
ATOM 733 C CA . SER A 1 97 ? 45.446 4.973 -48.724 1.00 68.62 97 SER A CA 1
ATOM 734 C C . SER A 1 97 ? 43.970 4.552 -48.698 1.00 68.62 97 SER A C 1
ATOM 736 O O . SER A 1 97 ? 43.115 5.370 -48.357 1.00 68.62 97 SER A O 1
ATOM 738 N N . ALA A 1 98 ? 43.635 3.319 -49.089 1.00 75.38 98 ALA A N 1
ATOM 739 C CA . ALA A 1 98 ? 42.236 2.879 -49.168 1.00 75.38 98 ALA A CA 1
ATOM 740 C C . ALA A 1 98 ? 41.694 2.468 -47.788 1.00 75.38 98 ALA A C 1
ATOM 742 O O . ALA A 1 98 ? 40.566 2.804 -47.419 1.00 75.38 98 ALA A O 1
ATOM 743 N N . THR A 1 99 ? 42.537 1.812 -46.992 1.00 78.38 99 THR A N 1
ATOM 744 C CA . THR A 1 99 ? 42.254 1.383 -45.615 1.00 78.38 99 THR A CA 1
ATOM 745 C C . THR A 1 99 ? 42.001 2.574 -44.689 1.00 78.38 99 THR A C 1
ATOM 747 O O . THR A 1 99 ? 41.046 2.573 -43.911 1.00 78.38 99 THR A O 1
ATOM 750 N N . THR A 1 100 ? 42.792 3.641 -44.820 1.00 85.44 100 THR A N 1
ATOM 751 C CA . THR A 1 100 ? 42.641 4.864 -44.015 1.00 85.44 100 THR A CA 1
ATOM 752 C C . THR A 1 100 ? 41.364 5.646 -44.338 1.00 85.44 100 THR A C 1
ATOM 754 O O . THR A 1 100 ? 40.763 6.232 -43.433 1.00 85.44 100 THR A O 1
ATOM 757 N N . SER A 1 101 ? 40.905 5.637 -45.595 1.00 87.88 101 SER A N 1
ATOM 758 C CA . SER A 1 101 ? 39.631 6.260 -45.986 1.00 87.88 101 SER A CA 1
ATOM 759 C C . SER A 1 101 ? 38.430 5.509 -45.406 1.00 87.88 101 SER A C 1
ATOM 761 O O . SER A 1 101 ? 37.554 6.128 -44.801 1.00 87.88 101 SER A O 1
ATOM 763 N N . LEU A 1 102 ? 38.423 4.177 -45.516 1.00 91.12 102 LEU A N 1
ATOM 764 C CA . LEU A 1 102 ? 37.367 3.332 -44.955 1.00 91.12 102 LEU A CA 1
ATOM 765 C C . LEU A 1 102 ? 37.271 3.486 -43.429 1.00 91.12 102 LEU A C 1
ATOM 767 O O . LEU A 1 102 ? 36.182 3.629 -42.878 1.00 91.12 102 LEU A O 1
ATOM 771 N N . MET A 1 103 ? 38.411 3.525 -42.735 1.00 91.44 103 MET A N 1
ATOM 772 C CA . MET A 1 103 ? 38.435 3.686 -41.279 1.00 91.44 103 MET A CA 1
ATOM 773 C C . MET A 1 103 ? 37.845 5.032 -40.833 1.00 91.44 103 MET A C 1
ATOM 775 O O . MET A 1 103 ? 37.109 5.089 -39.847 1.00 91.44 103 MET A O 1
ATOM 779 N N . LYS A 1 104 ? 38.115 6.117 -41.573 1.00 93.94 104 LYS A N 1
ATOM 780 C CA . LYS A 1 104 ? 37.508 7.433 -41.309 1.00 93.94 104 LYS A CA 1
ATOM 781 C C . LYS A 1 104 ? 35.993 7.408 -41.490 1.00 93.94 104 LYS A C 1
ATOM 783 O O . LYS A 1 104 ? 35.284 8.001 -40.679 1.00 93.94 104 LYS A O 1
ATOM 788 N N . GLU A 1 105 ? 35.503 6.716 -42.514 1.00 95.62 105 GLU A N 1
ATOM 789 C CA . GLU A 1 105 ? 34.067 6.566 -42.747 1.00 95.62 105 GLU A CA 1
ATOM 790 C C . GLU A 1 105 ? 33.390 5.778 -41.618 1.00 95.62 105 GLU A C 1
ATOM 792 O O . GLU A 1 105 ? 32.381 6.230 -41.079 1.00 95.62 105 GLU A O 1
ATOM 797 N N . ILE A 1 106 ? 33.985 4.665 -41.178 1.00 95.62 106 ILE A N 1
ATOM 798 C CA . ILE A 1 106 ? 33.469 3.870 -40.052 1.00 95.62 106 ILE A CA 1
ATOM 799 C C . ILE A 1 106 ? 33.410 4.713 -38.773 1.00 95.62 106 ILE A C 1
ATOM 801 O O . ILE A 1 106 ? 32.392 4.719 -38.082 1.00 95.62 106 ILE A O 1
ATOM 805 N N . LEU A 1 107 ? 34.464 5.475 -38.465 1.00 95.50 107 LEU A N 1
ATOM 806 C CA . LEU A 1 107 ? 34.474 6.361 -37.297 1.00 95.50 107 LEU A CA 1
ATOM 807 C C . LEU A 1 107 ? 33.384 7.438 -37.384 1.00 95.50 107 LEU A C 1
ATOM 809 O O . LEU A 1 107 ? 32.732 7.731 -36.379 1.00 95.50 107 LEU A O 1
ATOM 813 N N . ALA A 1 108 ? 33.143 7.994 -38.575 1.00 96.56 108 ALA A N 1
ATOM 814 C CA . ALA A 1 108 ? 32.066 8.955 -38.795 1.00 96.56 108 ALA A CA 1
ATOM 815 C C . ALA A 1 108 ? 30.680 8.319 -38.595 1.00 96.56 108 ALA A C 1
ATOM 817 O O . ALA A 1 108 ? 29.829 8.909 -37.924 1.00 96.56 108 ALA A O 1
ATOM 818 N N . GLN A 1 109 ? 30.465 7.098 -39.094 1.00 96.25 109 GLN A N 1
ATOM 819 C CA . GLN A 1 109 ? 29.216 6.358 -38.898 1.00 96.25 109 GLN A CA 1
ATOM 820 C C . GLN A 1 109 ? 28.982 6.012 -37.421 1.00 96.25 109 GLN A C 1
ATOM 822 O O . GLN A 1 109 ? 27.877 6.205 -36.917 1.00 96.25 109 GLN A O 1
ATOM 827 N N . VAL A 1 110 ? 30.016 5.580 -36.691 1.00 96.25 110 VAL A N 1
ATOM 828 C CA . VAL A 1 110 ? 29.927 5.298 -35.246 1.00 96.25 110 VAL A CA 1
ATOM 829 C C . VAL A 1 110 ? 29.622 6.574 -34.457 1.00 96.25 110 VAL A C 1
ATOM 831 O O . VAL A 1 110 ? 28.764 6.565 -33.570 1.00 96.25 110 VAL A O 1
ATOM 834 N N . ALA A 1 111 ? 30.260 7.696 -34.801 1.00 96.38 111 ALA A N 1
ATOM 835 C CA . ALA A 1 111 ? 29.971 8.989 -34.188 1.00 96.38 111 ALA A CA 1
ATOM 836 C C . ALA A 1 111 ? 28.516 9.417 -34.440 1.00 96.38 111 ALA A C 1
ATOM 838 O O . ALA A 1 111 ? 27.821 9.824 -33.505 1.00 96.38 111 ALA A O 1
ATOM 839 N N . GLN A 1 112 ? 28.022 9.264 -35.671 1.00 97.12 112 GLN A N 1
ATOM 840 C CA . GLN A 1 112 ? 26.634 9.559 -36.015 1.00 97.12 112 GLN A CA 1
ATOM 841 C C . GLN A 1 112 ? 25.656 8.651 -35.261 1.00 97.12 112 GLN A C 1
ATOM 843 O O . GLN A 1 112 ? 24.702 9.157 -34.668 1.00 97.12 112 GLN A O 1
ATOM 848 N N . LEU A 1 113 ? 25.924 7.343 -35.210 1.00 97.06 113 LEU A N 1
ATOM 849 C CA . LEU A 1 113 ? 25.100 6.380 -34.487 1.00 97.06 113 LEU A CA 1
ATOM 850 C C . LEU A 1 113 ? 25.030 6.735 -32.997 1.00 97.06 113 LEU A C 1
ATOM 852 O O . LEU A 1 113 ? 23.936 6.866 -32.450 1.00 97.06 113 LEU A O 1
ATOM 856 N N . SER A 1 114 ? 26.175 7.000 -32.358 1.00 96.81 114 SER A N 1
ATOM 857 C CA . SER A 1 114 ? 26.222 7.402 -30.945 1.00 96.81 114 SER A CA 1
ATOM 858 C C . SER A 1 114 ? 25.396 8.662 -30.671 1.00 96.81 114 SER A C 1
ATOM 860 O O . SER A 1 114 ? 24.654 8.719 -29.688 1.00 96.81 114 SER A O 1
ATOM 862 N N . LYS A 1 115 ? 25.446 9.645 -31.580 1.00 97.56 115 LYS A N 1
ATOM 863 C CA . LYS A 1 115 ? 24.662 10.878 -31.483 1.00 97.56 115 LYS A CA 1
ATOM 864 C C . LYS A 1 115 ? 23.165 10.592 -31.587 1.00 97.56 115 LYS A C 1
ATOM 866 O O . LYS A 1 115 ? 22.407 11.112 -30.771 1.00 97.56 115 LYS A O 1
ATOM 871 N N . THR A 1 116 ? 22.748 9.750 -32.536 1.00 97.00 116 THR A N 1
ATOM 872 C CA . THR A 1 116 ? 21.335 9.371 -32.713 1.00 97.00 116 THR A CA 1
ATOM 873 C C . THR A 1 116 ? 20.789 8.556 -31.539 1.00 97.00 116 THR A C 1
ATOM 875 O O . THR A 1 116 ? 19.679 8.811 -31.071 1.00 97.00 116 THR A O 1
ATOM 878 N N . THR A 1 117 ? 21.584 7.639 -30.984 1.00 95.69 117 THR A N 1
ATOM 879 C CA . THR A 1 117 ? 21.201 6.870 -29.794 1.00 95.69 117 THR A CA 1
ATOM 880 C C . THR A 1 117 ? 21.066 7.786 -28.579 1.00 95.69 117 THR A C 1
ATOM 882 O O . THR A 1 117 ? 20.102 7.680 -27.823 1.00 95.69 117 THR A O 1
ATOM 885 N N . ALA A 1 118 ? 21.979 8.749 -28.409 1.00 97.25 118 ALA A N 1
ATOM 886 C CA . ALA A 1 118 ? 21.911 9.709 -27.312 1.00 97.25 118 ALA A CA 1
ATOM 887 C C . ALA A 1 118 ? 20.674 10.622 -27.391 1.00 97.25 118 ALA A C 1
ATOM 889 O O . ALA A 1 118 ? 20.108 10.965 -26.353 1.00 97.25 118 ALA A O 1
ATOM 890 N N . THR A 1 119 ? 20.240 11.029 -28.589 1.00 97.00 119 THR A N 1
ATOM 891 C CA . THR A 1 119 ? 18.993 11.799 -28.750 1.00 97.00 119 THR A CA 1
ATOM 892 C C . THR A 1 119 ? 17.769 10.941 -28.451 1.00 97.00 119 THR A C 1
ATOM 894 O O . THR A 1 119 ? 16.939 11.347 -27.645 1.00 97.00 119 THR A O 1
ATOM 897 N N . MET A 1 120 ? 17.718 9.715 -28.980 1.00 97.25 120 MET A N 1
ATOM 898 C CA . MET A 1 120 ? 16.605 8.791 -28.745 1.00 97.25 120 MET A CA 1
ATOM 899 C C . MET A 1 120 ? 16.407 8.484 -27.251 1.00 97.25 120 MET A C 1
ATOM 901 O O . MET A 1 120 ? 15.278 8.495 -26.764 1.00 97.25 120 MET A O 1
ATOM 905 N N . LEU A 1 121 ? 17.492 8.260 -26.502 1.00 97.19 121 LEU A N 1
ATOM 906 C CA . LEU A 1 121 ? 17.413 8.002 -25.060 1.00 97.19 121 LEU A CA 1
ATOM 907 C C . LEU A 1 121 ? 16.900 9.215 -24.271 1.00 97.19 121 LEU A C 1
ATOM 909 O O . LEU A 1 121 ? 16.154 9.048 -23.304 1.00 97.19 121 LEU A O 1
ATOM 913 N N . ARG A 1 122 ? 17.265 10.440 -24.678 1.00 97.12 122 ARG A N 1
ATOM 914 C CA . ARG A 1 122 ? 16.719 11.659 -24.059 1.00 97.12 122 ARG A CA 1
ATOM 915 C C . ARG A 1 122 ? 15.224 11.791 -24.323 1.00 97.12 122 ARG A C 1
ATOM 917 O O . ARG A 1 122 ? 14.475 12.035 -23.380 1.00 97.12 122 ARG A O 1
ATOM 924 N N . ASP A 1 123 ? 14.790 11.574 -25.559 1.00 96.44 123 ASP A N 1
ATOM 925 C CA . ASP A 1 123 ? 13.377 11.681 -25.933 1.00 96.44 123 ASP A CA 1
ATOM 926 C C . ASP A 1 123 ? 12.528 10.629 -25.209 1.00 96.44 123 ASP A C 1
ATOM 928 O O . ASP A 1 123 ? 11.461 10.938 -24.676 1.00 96.44 123 ASP A O 1
ATOM 932 N N . GLN A 1 124 ? 13.038 9.398 -25.098 1.00 95.94 124 GLN A N 1
ATOM 933 C CA . GLN A 1 124 ? 12.387 8.334 -24.336 1.00 95.94 124 GLN A CA 1
ATOM 934 C C . GLN A 1 124 ? 12.246 8.697 -22.853 1.00 95.94 124 GLN A C 1
ATOM 936 O O . GLN A 1 124 ? 11.188 8.469 -22.261 1.00 95.94 124 GLN A O 1
ATOM 941 N N . ARG A 1 125 ? 13.285 9.287 -22.249 1.00 97.19 125 ARG A N 1
ATOM 942 C CA . ARG A 1 125 ? 13.235 9.749 -20.858 1.00 97.19 125 ARG A CA 1
ATOM 943 C C . ARG A 1 125 ? 12.153 10.814 -20.662 1.00 97.19 125 ARG A C 1
ATOM 945 O O . ARG A 1 125 ? 11.341 10.676 -19.751 1.00 97.19 125 ARG A O 1
ATOM 952 N N . ILE A 1 126 ? 12.102 11.822 -21.533 1.00 96.81 126 ILE A N 1
ATOM 953 C CA . ILE A 1 126 ? 11.091 12.892 -21.477 1.00 96.81 126 ILE A CA 1
ATOM 954 C C . ILE A 1 126 ? 9.678 12.307 -21.632 1.00 96.81 126 ILE A C 1
ATOM 956 O O . ILE A 1 126 ? 8.766 12.647 -20.873 1.00 96.81 126 ILE A O 1
ATOM 960 N N . ALA A 1 127 ? 9.488 11.381 -22.575 1.00 96.69 127 ALA A N 1
ATOM 961 C CA . ALA A 1 127 ? 8.210 10.704 -22.771 1.00 96.69 127 ALA A CA 1
ATOM 962 C C . ALA A 1 127 ? 7.784 9.923 -21.515 1.00 96.69 127 ALA A C 1
ATOM 964 O O . ALA A 1 127 ? 6.629 10.020 -21.090 1.00 96.69 127 ALA A O 1
ATOM 965 N N . MET A 1 128 ? 8.714 9.209 -20.876 1.00 95.50 128 MET A N 1
ATOM 966 C CA . MET A 1 128 ? 8.450 8.464 -19.645 1.00 95.50 128 MET A CA 1
ATOM 967 C C . MET A 1 128 ? 8.072 9.392 -18.483 1.00 95.50 128 MET A C 1
ATOM 969 O O . MET A 1 128 ? 7.044 9.163 -17.846 1.00 95.50 128 MET A O 1
ATOM 973 N N . GLU A 1 129 ? 8.826 10.471 -18.259 1.00 96.06 129 GLU A N 1
ATOM 974 C CA . GLU A 1 129 ? 8.532 11.477 -17.227 1.00 96.06 129 GLU A CA 1
ATOM 975 C C . GLU A 1 129 ? 7.137 12.100 -17.436 1.00 96.06 129 GLU A C 1
ATOM 977 O O . GLU A 1 129 ? 6.338 12.181 -16.501 1.00 96.06 129 GLU A O 1
ATOM 982 N N . SER A 1 130 ? 6.771 12.426 -18.682 1.00 94.94 130 SER A N 1
ATOM 983 C CA . SER A 1 130 ? 5.432 12.947 -19.003 1.00 94.94 130 SER A CA 1
ATOM 984 C C . SER A 1 130 ? 4.308 11.939 -18.719 1.00 94.94 130 SER A C 1
ATOM 986 O O . SER A 1 130 ? 3.210 12.310 -18.285 1.00 94.94 130 SER A O 1
ATOM 988 N N . SER A 1 131 ? 4.576 10.647 -18.938 1.00 94.50 131 SER A N 1
ATOM 989 C CA . SER A 1 131 ? 3.616 9.573 -18.692 1.00 94.50 131 SER A CA 1
ATOM 990 C C . SER A 1 131 ? 3.388 9.345 -17.196 1.00 94.50 131 SER A C 1
ATOM 992 O O . SER A 1 131 ? 2.235 9.177 -16.788 1.00 94.50 131 SER A O 1
ATOM 994 N N . LEU A 1 132 ? 4.449 9.437 -16.386 1.00 93.19 132 LEU A N 1
ATOM 995 C CA . LEU A 1 132 ? 4.387 9.348 -14.928 1.00 93.19 132 LEU A CA 1
ATOM 996 C C . LEU A 1 132 ? 3.592 10.517 -14.347 1.00 93.19 132 LEU A C 1
ATOM 998 O O . LEU A 1 132 ? 2.592 10.284 -13.675 1.00 93.19 132 LEU A O 1
ATOM 1002 N N . ALA A 1 133 ? 3.906 11.754 -14.742 1.00 92.19 133 ALA A N 1
ATOM 1003 C CA . ALA A 1 133 ? 3.165 12.938 -14.298 1.00 92.19 133 ALA A CA 1
ATOM 1004 C C . ALA A 1 133 ? 1.671 12.902 -14.692 1.00 92.19 133 ALA A C 1
ATOM 1006 O O . ALA A 1 133 ? 0.809 13.519 -14.059 1.00 92.19 133 ALA A O 1
ATOM 1007 N N . ARG A 1 134 ? 1.316 12.204 -15.780 1.00 95.25 134 ARG A N 1
ATOM 1008 C CA . ARG A 1 134 ? -0.088 11.974 -16.161 1.00 95.25 134 ARG A CA 1
ATOM 1009 C C . ARG A 1 134 ? -0.754 10.914 -15.282 1.00 95.25 134 ARG A C 1
ATOM 1011 O O . ARG A 1 134 ? -1.940 11.049 -14.986 1.00 95.25 134 ARG A O 1
ATOM 1018 N N . LEU A 1 135 ? -0.032 9.859 -14.910 1.00 91.94 135 LEU A N 1
ATOM 1019 C CA . LEU A 1 135 ? -0.538 8.817 -14.018 1.00 91.94 135 LEU A CA 1
ATOM 1020 C C . LEU A 1 135 ? -0.736 9.348 -12.599 1.00 91.94 135 LEU A C 1
ATOM 1022 O O . LEU A 1 135 ? -1.811 9.134 -12.051 1.00 91.94 135 LEU A O 1
ATOM 1026 N N . GLU A 1 136 ? 0.212 10.116 -12.066 1.00 89.75 136 GLU A N 1
ATOM 1027 C CA . GLU A 1 136 ? 0.102 10.769 -10.753 1.00 89.75 136 GLU A CA 1
ATOM 1028 C C . GLU A 1 136 ? -1.154 11.644 -10.668 1.00 89.75 136 GLU A C 1
ATOM 1030 O O . GLU A 1 136 ? -1.973 11.472 -9.771 1.00 89.75 136 GLU A O 1
ATOM 1035 N N . ARG A 1 137 ? -1.409 12.485 -11.682 1.00 91.00 137 ARG A N 1
ATOM 1036 C CA . ARG A 1 137 ? -2.643 13.292 -11.749 1.00 91.00 137 ARG A CA 1
ATOM 1037 C C . ARG A 1 137 ? -3.923 12.455 -11.775 1.00 91.00 137 ARG A C 1
ATOM 1039 O O . ARG A 1 137 ? -4.942 12.867 -11.225 1.00 91.00 137 ARG A O 1
ATOM 1046 N N . ARG A 1 138 ? -3.909 11.296 -12.444 1.00 91.56 138 ARG A N 1
ATOM 1047 C CA . ARG A 1 138 ? -5.064 10.380 -12.449 1.00 91.56 138 ARG A CA 1
ATOM 1048 C C . ARG A 1 138 ? -5.248 9.714 -11.092 1.00 91.56 138 ARG A C 1
ATOM 1050 O O . ARG A 1 138 ? -6.391 9.492 -10.712 1.00 91.56 138 ARG A O 1
ATOM 1057 N N . LEU A 1 139 ? -4.156 9.412 -10.400 1.00 86.25 139 LEU A N 1
ATOM 1058 C CA . LEU A 1 139 ? -4.161 8.799 -9.079 1.00 86.25 139 LEU A CA 1
ATOM 1059 C C . LEU A 1 139 ? -4.766 9.766 -8.054 1.00 86.25 139 LEU A C 1
ATOM 1061 O O . LEU A 1 139 ? -5.778 9.410 -7.461 1.00 86.25 139 LEU A O 1
ATOM 1065 N N . CYS A 1 140 ? -4.309 11.025 -8.008 1.00 82.12 140 CYS A N 1
ATOM 1066 C CA . CYS A 1 140 ? -4.912 12.051 -7.146 1.00 82.12 140 CYS A CA 1
ATOM 1067 C C . CYS A 1 140 ? -6.415 12.237 -7.414 1.00 82.12 140 CYS A C 1
ATOM 1069 O O . CYS A 1 140 ? -7.205 12.414 -6.492 1.00 82.12 140 CYS A O 1
ATOM 1071 N N . LYS A 1 141 ? -6.848 12.165 -8.683 1.00 83.94 141 LYS A N 1
ATOM 1072 C CA . LYS A 1 141 ? -8.277 12.251 -9.023 1.00 83.94 141 LYS A CA 1
ATOM 1073 C C . LYS A 1 141 ? -9.074 11.045 -8.515 1.00 83.94 141 LYS A C 1
ATOM 1075 O O . LYS A 1 141 ? -10.227 11.201 -8.130 1.00 83.94 141 LYS A O 1
ATOM 1080 N N . VAL A 1 142 ? -8.499 9.845 -8.568 1.00 81.50 142 VAL A N 1
ATOM 1081 C CA . VAL A 1 142 ? -9.148 8.632 -8.055 1.00 81.50 142 VAL A CA 1
ATOM 1082 C C . VAL A 1 142 ? -9.203 8.653 -6.531 1.00 81.50 142 VAL A C 1
ATOM 1084 O O . VAL A 1 142 ? -10.239 8.292 -5.987 1.00 81.50 142 VAL A O 1
ATOM 1087 N N . GLU A 1 143 ? -8.142 9.105 -5.864 1.00 72.81 143 GLU A N 1
ATOM 1088 C CA . GLU A 1 143 ? -8.101 9.272 -4.406 1.00 72.81 143 GLU A CA 1
ATOM 1089 C C . GLU A 1 143 ? -9.179 10.249 -3.931 1.00 72.81 143 GLU A C 1
ATOM 1091 O O . GLU A 1 143 ? -10.012 9.855 -3.119 1.00 72.81 143 GLU A O 1
ATOM 1096 N N . GLY A 1 144 ? -9.283 11.436 -4.540 1.00 68.19 144 GLY A N 1
ATOM 1097 C CA . GLY A 1 144 ? -10.333 12.400 -4.185 1.00 68.19 144 GLY A CA 1
ATOM 1098 C C . GLY A 1 144 ? -11.759 11.867 -4.401 1.00 68.19 144 GLY A C 1
ATOM 1099 O O . GLY A 1 144 ? -12.644 12.092 -3.581 1.00 68.19 144 GLY A O 1
ATOM 1100 N N . LEU A 1 145 ? -11.994 11.082 -5.462 1.00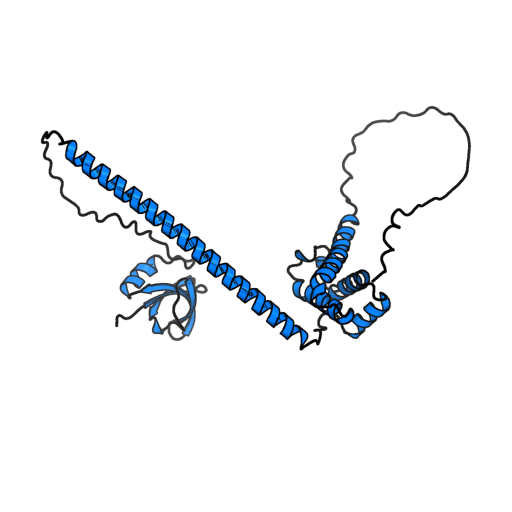 69.44 145 LEU A N 1
ATOM 1101 C CA . LEU A 1 145 ? -13.294 10.426 -5.679 1.00 69.44 145 LEU A CA 1
ATOM 1102 C C . LEU A 1 145 ? -13.574 9.305 -4.665 1.00 69.44 145 LEU A C 1
ATOM 1104 O O . LEU A 1 145 ? -14.734 9.014 -4.367 1.00 69.44 145 LEU A O 1
ATOM 1108 N N . LEU A 1 146 ? -12.532 8.638 -4.164 1.00 62.44 146 LEU A N 1
ATOM 1109 C CA . LEU A 1 146 ? -12.664 7.607 -3.139 1.00 62.44 146 LEU A CA 1
ATOM 1110 C C . LEU A 1 146 ? -13.006 8.234 -1.779 1.00 62.44 146 LEU A C 1
ATOM 1112 O O . LEU A 1 146 ? -13.853 7.705 -1.063 1.00 62.44 146 LEU A O 1
ATOM 1116 N N . GLU A 1 147 ? -12.397 9.375 -1.459 1.00 57.94 147 GLU A N 1
ATOM 1117 C CA . GLU A 1 147 ? -12.678 10.170 -0.256 1.00 57.94 147 GLU A CA 1
ATOM 1118 C C . GLU A 1 147 ? -14.116 10.716 -0.253 1.00 57.94 147 GLU A C 1
ATOM 1120 O O . GLU A 1 147 ? -14.842 10.569 0.737 1.00 57.94 147 GLU A O 1
ATOM 1125 N N . GLU A 1 148 ? -14.588 11.236 -1.390 1.00 55.91 148 GLU A N 1
ATOM 1126 C CA . GLU A 1 148 ? -15.968 11.719 -1.550 1.00 55.91 148 GLU A CA 1
ATOM 1127 C C . GLU A 1 148 ? -16.997 10.579 -1.396 1.00 55.91 148 GLU A C 1
ATOM 1129 O O . GLU A 1 148 ? -18.054 10.726 -0.771 1.00 55.91 148 GLU A O 1
ATOM 1134 N N . LYS A 1 149 ? -16.664 9.384 -1.901 1.00 54.72 149 LYS A N 1
ATOM 1135 C CA . LYS A 1 149 ? -17.527 8.201 -1.797 1.00 54.72 149 LYS A CA 1
ATOM 1136 C C . LYS A 1 149 ? -17.535 7.574 -0.399 1.00 54.72 149 LYS A C 1
ATOM 1138 O O . LYS A 1 149 ? -18.560 7.036 0.017 1.00 54.72 149 LYS A O 1
ATOM 1143 N N . ASN A 1 150 ? -16.435 7.655 0.344 1.00 49.03 150 ASN A N 1
ATOM 1144 C CA . ASN A 1 150 ? -16.377 7.154 1.720 1.00 49.03 150 ASN A CA 1
ATOM 1145 C C . ASN A 1 150 ? -17.075 8.095 2.713 1.00 49.03 150 ASN A C 1
ATOM 1147 O O . ASN A 1 150 ? -17.615 7.631 3.716 1.00 49.03 150 ASN A O 1
ATOM 1151 N N . SER A 1 151 ? -17.171 9.387 2.394 1.00 50.28 151 SER A N 1
ATOM 1152 C CA . SER A 1 151 ? -17.911 10.365 3.203 1.00 50.28 151 SER A CA 1
ATOM 1153 C C . SER A 1 151 ? -19.436 10.175 3.164 1.00 50.28 151 SER A C 1
ATOM 1155 O O . SER A 1 151 ? -20.142 10.603 4.075 1.00 50.28 151 SER A O 1
ATOM 1157 N N . THR A 1 152 ? -19.978 9.501 2.141 1.00 46.03 152 THR A N 1
ATOM 1158 C CA . THR A 1 152 ? -21.437 9.390 1.924 1.00 46.03 152 THR A CA 1
ATOM 1159 C C . THR A 1 152 ? -22.079 8.113 2.474 1.00 46.03 152 THR A C 1
ATOM 1161 O O . THR A 1 152 ? -23.303 8.030 2.541 1.00 46.03 152 THR A O 1
ATOM 1164 N N . SER A 1 153 ? -21.292 7.148 2.958 1.00 47.75 153 SER A N 1
ATOM 1165 C CA . SER A 1 153 ? -21.798 5.936 3.623 1.00 47.75 153 SER A CA 1
ATOM 1166 C C . SER A 1 153 ? -21.253 5.819 5.047 1.00 47.75 153 SER A C 1
ATOM 1168 O O . SER A 1 153 ? -20.786 4.750 5.427 1.00 47.75 153 SER A O 1
ATOM 1170 N N . GLY A 1 154 ? -21.301 6.923 5.811 1.00 58.66 154 GLY A N 1
ATOM 1171 C CA . GLY A 1 154 ? -20.699 7.146 7.141 1.00 58.66 154 GLY A CA 1
ATOM 1172 C C . GLY A 1 154 ? -21.114 6.205 8.285 1.00 58.66 154 GLY A C 1
ATOM 1173 O O . GLY A 1 154 ? -21.102 6.586 9.459 1.00 58.66 154 GLY A O 1
ATOM 1174 N N . GLU A 1 155 ? -21.496 4.973 7.990 1.00 77.19 155 GLU A N 1
ATOM 1175 C CA . GLU A 1 155 ? -21.681 3.904 8.946 1.00 77.19 155 GLU A CA 1
ATOM 1176 C C . GLU A 1 155 ? -20.335 3.222 9.221 1.00 77.19 155 GLU A C 1
ATOM 1178 O O . GLU A 1 155 ? -19.840 2.409 8.445 1.00 77.19 155 GLU A O 1
ATOM 1183 N N . LEU A 1 156 ? -19.724 3.591 10.351 1.00 84.12 156 LEU A N 1
ATOM 1184 C CA . LEU A 1 156 ? -18.512 2.944 10.849 1.00 84.12 156 LEU A CA 1
ATOM 1185 C C . LEU A 1 156 ? -18.749 1.441 10.998 1.00 84.12 156 LEU A C 1
ATOM 1187 O O . LEU A 1 156 ? -19.735 1.011 11.603 1.00 84.12 156 LEU A O 1
ATOM 1191 N N . ASN A 1 157 ? -17.805 0.640 10.516 1.00 85.88 157 ASN A N 1
ATOM 1192 C CA . ASN A 1 157 ? -17.845 -0.800 10.711 1.00 85.88 157 ASN A CA 1
ATOM 1193 C C . ASN A 1 157 ? -17.349 -1.153 12.124 1.00 85.88 157 ASN A C 1
ATOM 1195 O O . ASN A 1 157 ? -16.149 -1.299 12.356 1.00 85.88 157 ASN A O 1
ATOM 1199 N N . PHE A 1 158 ? -18.274 -1.322 13.073 1.00 90.62 158 PHE A N 1
ATOM 1200 C CA . PHE A 1 158 ? -18.008 -1.666 14.483 1.00 90.62 158 PHE A CA 1
ATOM 1201 C C . PHE A 1 158 ? -17.567 -3.131 14.698 1.00 90.62 158 PHE A C 1
ATOM 1203 O O . PHE A 1 158 ? -17.918 -3.761 15.694 1.00 90.62 158 PHE A O 1
ATOM 1210 N N . LYS A 1 159 ? -16.780 -3.695 13.771 1.00 92.75 159 LYS A N 1
ATOM 1211 C CA . LYS A 1 159 ? -16.282 -5.079 13.830 1.00 92.75 159 LYS A CA 1
ATOM 1212 C C . LYS A 1 159 ? -15.359 -5.339 15.023 1.00 92.75 159 LYS A C 1
ATOM 1214 O O . LYS A 1 159 ? -15.306 -6.465 15.505 1.00 92.75 159 LYS A O 1
ATOM 1219 N N . TYR A 1 160 ? -14.597 -4.332 15.451 1.00 93.50 160 TYR A N 1
ATOM 1220 C CA . TYR A 1 160 ? -13.571 -4.487 16.488 1.00 93.50 160 TYR A CA 1
ATOM 1221 C C . TYR A 1 160 ? -14.061 -4.097 17.882 1.00 93.50 160 TYR A C 1
ATOM 1223 O O . TYR A 1 160 ? -13.709 -4.742 18.860 1.00 93.50 160 TYR A O 1
ATOM 1231 N N . VAL A 1 161 ? -14.856 -3.031 17.977 1.00 95.31 161 VAL A N 1
ATOM 1232 C CA . VAL A 1 161 ? -15.389 -2.501 19.236 1.00 95.31 161 VAL A CA 1
ATOM 1233 C C . VAL A 1 161 ? -16.815 -2.034 18.972 1.00 95.31 161 VAL A C 1
ATOM 1235 O O . VAL A 1 161 ? -17.061 -1.392 17.951 1.00 95.31 161 VAL A O 1
ATOM 1238 N N . SER A 1 162 ? -17.751 -2.347 19.872 1.00 95.50 162 SER A N 1
ATOM 1239 C CA . SER A 1 162 ? -19.151 -1.931 19.738 1.00 95.50 162 SER A CA 1
ATOM 1240 C C . SER A 1 162 ? -19.312 -0.413 19.867 1.00 95.50 162 SER A C 1
ATOM 1242 O O . SER A 1 162 ? -18.532 0.260 20.545 1.00 95.50 162 SER A O 1
ATOM 1244 N N . ARG A 1 163 ? -20.365 0.134 19.249 1.00 93.56 163 ARG A N 1
ATOM 1245 C CA . ARG A 1 163 ? -20.671 1.574 19.297 1.00 93.56 163 ARG A CA 1
ATOM 1246 C C . ARG A 1 163 ? -20.802 2.098 20.729 1.00 93.56 163 ARG A C 1
ATOM 1248 O O . ARG A 1 163 ? -20.155 3.077 21.084 1.00 93.56 163 ARG A O 1
ATOM 1255 N N . GLU A 1 164 ? -21.562 1.393 21.562 1.00 95.69 164 GLU A N 1
ATOM 1256 C CA . GLU A 1 164 ? -21.789 1.742 22.973 1.00 95.69 164 GLU A CA 1
ATOM 1257 C C . GLU A 1 164 ? -20.475 1.840 23.759 1.00 95.69 164 GLU A C 1
ATOM 1259 O O . GLU A 1 164 ? -20.286 2.726 24.599 1.00 95.69 164 GLU A O 1
ATOM 1264 N N . ARG A 1 165 ? -19.525 0.943 23.463 1.00 96.00 165 ARG A N 1
ATOM 1265 C CA . ARG A 1 165 ? -18.217 0.938 24.113 1.00 96.00 165 ARG A CA 1
ATOM 1266 C C . ARG A 1 165 ? -17.371 2.129 23.674 1.00 96.00 165 ARG A C 1
ATOM 1268 O O . ARG A 1 165 ? -16.740 2.753 24.524 1.00 96.00 165 ARG A O 1
ATOM 1275 N N . VAL A 1 166 ? -17.389 2.473 22.386 1.00 95.25 166 VAL A N 1
ATOM 1276 C CA . VAL A 1 166 ? -16.707 3.665 21.854 1.00 95.25 166 VAL A CA 1
ATOM 1277 C C . VAL A 1 166 ? -17.243 4.942 22.511 1.00 95.25 166 VAL A C 1
ATOM 1279 O O . VAL A 1 166 ? -16.459 5.759 22.990 1.00 95.25 166 VAL A O 1
ATOM 1282 N N . GLU A 1 167 ? -18.563 5.086 22.610 1.00 93.31 167 GLU A N 1
ATOM 1283 C CA . GLU A 1 167 ? -19.212 6.243 23.247 1.00 93.31 167 GLU A CA 1
ATOM 1284 C C . GLU A 1 167 ? -18.885 6.337 24.742 1.00 93.31 167 GLU A C 1
ATOM 1286 O O . GLU A 1 167 ? -18.562 7.413 25.248 1.00 93.31 167 GLU A O 1
ATOM 1291 N N . SER A 1 168 ? -18.851 5.196 25.435 1.00 95.50 168 SER A N 1
ATOM 1292 C CA . SER A 1 168 ? -18.429 5.128 26.838 1.00 95.50 168 SER A CA 1
ATOM 1293 C C . SER A 1 168 ? -16.978 5.587 27.031 1.00 95.50 168 SER A C 1
ATOM 1295 O O . SER A 1 168 ? -16.669 6.308 27.982 1.00 95.50 168 SER A O 1
ATOM 1297 N N . LEU A 1 169 ? -16.068 5.200 26.127 1.00 94.62 169 LEU A N 1
ATOM 1298 C CA . LEU A 1 169 ? -14.671 5.650 26.158 1.00 94.62 169 LEU A CA 1
ATOM 1299 C C . LEU A 1 169 ? -14.554 7.153 25.899 1.00 94.62 169 LEU A C 1
ATOM 1301 O O . LEU A 1 169 ? -13.725 7.815 26.530 1.00 94.62 169 LEU A O 1
ATOM 1305 N N . LEU A 1 170 ? -15.370 7.684 24.987 1.00 93.75 170 LEU A N 1
ATOM 1306 C CA . LEU A 1 170 ? -15.380 9.103 24.648 1.00 93.75 170 LEU A CA 1
ATOM 1307 C C . LEU A 1 170 ? -15.822 9.948 25.846 1.00 93.75 170 LEU A C 1
ATOM 1309 O O . LEU A 1 170 ? -15.123 10.896 26.214 1.00 93.75 170 LEU A O 1
ATOM 1313 N N . ALA A 1 171 ? -16.912 9.544 26.506 1.00 92.50 171 ALA A N 1
ATOM 1314 C CA . ALA A 1 171 ? -17.405 10.181 27.723 1.00 92.50 171 ALA A CA 1
ATOM 1315 C C . ALA A 1 171 ? -16.367 10.126 28.859 1.00 92.50 171 ALA A C 1
ATOM 1317 O O . ALA A 1 171 ? -16.105 11.130 29.516 1.00 92.50 171 ALA A O 1
ATOM 1318 N N . LEU A 1 172 ? -15.705 8.977 29.049 1.00 91.44 172 LEU A N 1
ATOM 1319 C CA . LEU A 1 172 ? -14.728 8.783 30.126 1.00 91.44 172 LEU A CA 1
ATOM 1320 C C . LEU A 1 172 ? -13.442 9.607 29.952 1.00 91.44 172 LEU A C 1
ATOM 1322 O O . LEU A 1 172 ? -12.790 9.958 30.935 1.00 91.44 172 LEU A O 1
ATOM 1326 N N . LYS A 1 173 ? -13.009 9.859 28.711 1.00 89.75 173 LYS A N 1
ATOM 1327 C CA . LYS A 1 173 ? -11.754 10.580 28.420 1.00 89.75 173 LYS A CA 1
ATOM 1328 C C . LYS A 1 173 ? -11.951 12.075 28.166 1.00 89.75 173 LYS A C 1
ATOM 1330 O O . LYS A 1 173 ? -10.977 12.744 27.813 1.00 89.75 173 LYS A O 1
ATOM 1335 N N . CYS A 1 174 ? -13.162 12.587 28.399 1.00 80.19 174 CYS A N 1
ATOM 1336 C CA . CYS A 1 174 ? -13.524 14.006 28.350 1.00 80.19 174 CYS A CA 1
ATOM 1337 C C . CYS A 1 174 ? -13.087 14.703 27.052 1.00 80.19 174 CYS A C 1
ATOM 1339 O O . CYS A 1 174 ? -12.542 15.800 27.100 1.00 80.19 174 CYS A O 1
ATOM 1341 N N . GLY A 1 175 ? -13.215 14.038 25.900 1.00 79.44 175 GLY A N 1
ATOM 1342 C CA . GLY A 1 175 ? -12.836 14.639 24.616 1.00 79.44 175 GLY A CA 1
ATOM 1343 C C . GLY A 1 175 ? -11.335 14.918 24.438 1.00 79.44 175 GLY A C 1
ATOM 1344 O O . GLY A 1 175 ? -10.944 15.582 23.487 1.00 79.44 175 GLY A O 1
ATOM 1345 N N . LYS A 1 176 ? -10.439 14.405 25.294 1.00 92.75 176 LYS A N 1
ATOM 1346 C CA . LYS A 1 176 ? -8.994 14.511 25.029 1.00 92.75 176 LYS A CA 1
ATOM 1347 C C . LYS A 1 176 ? -8.593 13.485 23.971 1.00 92.75 176 LYS A C 1
ATOM 1349 O O . LYS A 1 176 ? -8.388 12.313 24.300 1.00 92.75 176 LYS A O 1
ATOM 1354 N N . LEU A 1 177 ? -8.436 13.938 22.726 1.00 94.31 177 LEU A N 1
ATOM 1355 C CA . LEU A 1 177 ? -8.116 13.138 21.534 1.00 94.31 177 LEU A CA 1
ATOM 1356 C C . LEU A 1 177 ? -7.051 12.057 21.792 1.00 94.31 177 LEU A C 1
ATOM 1358 O O . LEU A 1 177 ? -7.306 10.867 21.615 1.00 94.31 177 LEU A O 1
ATOM 1362 N N . SER A 1 178 ? -5.874 12.450 22.286 1.00 95.62 178 SER A N 1
ATOM 1363 C CA . SER A 1 178 ? -4.753 11.529 22.525 1.00 95.62 178 SER A CA 1
ATOM 1364 C C . SER A 1 178 ? -5.071 10.467 23.584 1.00 95.62 178 SER A C 1
ATOM 1366 O O . SER A 1 178 ? -4.698 9.303 23.436 1.00 95.62 178 SER A O 1
ATOM 1368 N N . LYS A 1 179 ? -5.790 10.839 24.655 1.00 95.38 179 LYS A N 1
ATOM 1369 C CA . LYS A 1 179 ? -6.182 9.901 25.723 1.00 95.38 179 LYS A CA 1
ATOM 1370 C C . LYS A 1 179 ? -7.259 8.935 25.241 1.00 95.38 179 LYS A C 1
ATOM 1372 O O . LYS A 1 179 ? -7.213 7.756 25.597 1.00 95.38 179 LYS A O 1
ATOM 1377 N N . PHE A 1 180 ? -8.201 9.430 24.443 1.00 96.56 180 PHE A N 1
ATOM 1378 C CA . PHE A 1 180 ? -9.227 8.620 23.805 1.00 96.56 180 PHE A CA 1
ATOM 1379 C C . PHE A 1 180 ? -8.606 7.614 22.832 1.00 96.56 180 PHE A C 1
ATOM 1381 O O . PHE A 1 180 ? -8.839 6.419 22.984 1.00 96.56 180 PHE A O 1
ATOM 1388 N N . ALA A 1 181 ? -7.729 8.059 21.927 1.00 96.31 181 ALA A N 1
ATOM 1389 C CA . ALA A 1 181 ? -7.052 7.188 20.968 1.00 96.31 181 ALA A CA 1
ATOM 1390 C C . ALA A 1 181 ? -6.265 6.060 21.655 1.00 96.31 181 ALA A C 1
ATOM 1392 O O . ALA A 1 181 ? -6.366 4.900 21.264 1.00 96.31 181 ALA A O 1
ATOM 1393 N N . LEU A 1 182 ? -5.528 6.374 22.728 1.00 95.19 182 LEU A N 1
ATOM 1394 C CA . LEU A 1 182 ? -4.785 5.378 23.509 1.00 95.19 182 LEU A CA 1
ATOM 1395 C C . LEU A 1 182 ? -5.691 4.361 24.215 1.00 95.19 182 LEU A C 1
ATOM 1397 O O . LEU A 1 182 ? -5.281 3.212 24.401 1.00 95.19 182 LEU A O 1
ATOM 1401 N N . ALA A 1 183 ? -6.877 4.781 24.660 1.00 95.62 183 ALA A N 1
ATOM 1402 C CA . ALA A 1 183 ? -7.855 3.900 25.289 1.00 95.62 183 ALA A CA 1
ATOM 1403 C C . ALA A 1 183 ? -8.551 3.015 24.247 1.00 95.62 183 ALA A C 1
ATOM 1405 O O . ALA A 1 183 ? -8.651 1.808 24.449 1.00 95.62 183 ALA A O 1
ATOM 1406 N N . LEU A 1 184 ? -8.932 3.593 23.108 1.00 96.50 184 LEU A N 1
ATOM 1407 C CA . LEU A 1 184 ? -9.511 2.869 21.983 1.00 96.50 184 LEU A CA 1
ATOM 1408 C C . LEU A 1 184 ? -8.531 1.835 21.414 1.00 96.50 184 LEU A C 1
ATOM 1410 O O . LEU A 1 184 ? -8.927 0.701 21.174 1.00 96.50 184 LEU A O 1
ATOM 1414 N N . GLU A 1 185 ? -7.241 2.168 21.283 1.00 96.06 185 GLU A N 1
ATOM 1415 C CA . GLU A 1 185 ? -6.205 1.209 20.870 1.00 96.06 185 GLU A CA 1
ATOM 1416 C C . GLU A 1 185 ? -6.157 -0.004 21.809 1.00 96.06 185 GLU A C 1
ATOM 1418 O O . GLU A 1 185 ? -6.048 -1.134 21.345 1.00 96.06 185 GLU A O 1
ATOM 1423 N N . LYS A 1 186 ? -6.263 0.198 23.129 1.00 94.94 186 LYS A N 1
ATOM 1424 C CA . LYS A 1 186 ? -6.256 -0.927 24.081 1.00 94.94 186 LYS A CA 1
ATOM 1425 C C . LYS A 1 186 ? -7.434 -1.874 23.867 1.00 94.94 186 LYS A C 1
ATOM 1427 O O . LYS A 1 186 ? -7.255 -3.075 24.007 1.00 94.94 186 LYS A O 1
ATOM 1432 N N . GLU A 1 187 ? -8.602 -1.340 23.536 1.00 96.25 187 GLU A N 1
ATOM 1433 C CA . GLU A 1 187 ? -9.818 -2.134 23.331 1.00 96.25 187 GLU A CA 1
ATOM 1434 C C . GLU A 1 187 ? -9.792 -2.844 21.970 1.00 96.25 187 GLU A C 1
ATOM 1436 O O . GLU A 1 187 ? -10.049 -4.038 21.895 1.00 96.25 187 GLU A O 1
ATOM 1441 N N . VAL A 1 188 ? -9.379 -2.150 20.902 1.00 96.00 188 VAL A N 1
ATOM 1442 C CA . VAL A 1 188 ? -9.273 -2.715 19.541 1.00 96.00 188 VAL A CA 1
ATOM 1443 C C . VAL A 1 188 ? -8.241 -3.850 19.454 1.00 96.00 188 VAL A C 1
ATOM 1445 O O . VAL A 1 188 ? -8.374 -4.758 18.629 1.00 96.00 188 VAL A O 1
ATOM 1448 N N . PHE A 1 189 ? -7.200 -3.795 20.286 1.00 95.06 189 PHE A N 1
ATOM 1449 C CA . PHE A 1 189 ? -6.132 -4.794 20.352 1.00 95.06 189 PHE A CA 1
ATOM 1450 C C . PHE A 1 189 ? -6.189 -5.647 21.628 1.00 95.06 189 PHE A C 1
ATOM 1452 O O . PHE A 1 189 ? -5.179 -6.242 22.004 1.00 95.06 189 PHE A O 1
ATOM 1459 N N . ALA A 1 190 ? -7.346 -5.733 22.291 1.00 94.00 190 ALA A N 1
ATOM 1460 C CA . ALA A 1 190 ? -7.501 -6.570 23.481 1.00 94.00 190 ALA A CA 1
ATOM 1461 C C . ALA A 1 190 ? -7.133 -8.043 23.204 1.00 94.00 190 ALA A C 1
ATOM 1463 O O . ALA A 1 190 ? -6.510 -8.688 24.045 1.00 94.00 190 ALA A O 1
ATOM 1464 N N . ASP A 1 191 ? -7.435 -8.531 21.995 1.00 93.38 191 ASP A N 1
ATOM 1465 C CA . ASP A 1 191 ? -7.151 -9.907 21.569 1.00 93.38 191 ASP A CA 1
ATOM 1466 C C . ASP A 1 191 ? -5.684 -10.150 21.173 1.00 93.38 191 ASP A C 1
ATOM 1468 O O . ASP A 1 191 ? -5.219 -11.288 21.199 1.00 93.38 191 ASP A O 1
ATOM 1472 N N . ASP A 1 192 ? -4.949 -9.107 20.771 1.00 89.81 192 ASP A N 1
ATOM 1473 C CA . ASP A 1 192 ? -3.574 -9.232 20.274 1.00 89.81 192 ASP A CA 1
ATOM 1474 C C . ASP A 1 192 ? -2.700 -8.073 20.753 1.00 89.81 192 ASP A C 1
ATOM 1476 O O . ASP A 1 192 ? -2.476 -7.065 20.074 1.00 89.81 192 ASP A O 1
ATOM 1480 N N . THR A 1 193 ? -2.188 -8.244 21.970 1.00 89.75 193 THR A N 1
ATOM 1481 C CA . THR A 1 193 ? -1.371 -7.228 22.634 1.00 89.75 193 THR A CA 1
ATOM 1482 C C . THR A 1 193 ? 0.060 -7.142 22.095 1.00 89.75 193 THR A C 1
ATOM 1484 O O . THR A 1 193 ? 0.763 -6.155 22.340 1.00 89.75 193 THR A O 1
ATOM 1487 N N . SER A 1 194 ? 0.502 -8.139 21.325 1.00 88.31 194 SER A N 1
ATOM 1488 C CA . SER A 1 194 ? 1.865 -8.217 20.790 1.00 88.31 194 SER A CA 1
ATOM 1489 C C . SER A 1 194 ? 2.135 -7.086 19.797 1.00 88.31 194 SER A C 1
ATOM 1491 O O . SER A 1 194 ? 3.203 -6.468 19.821 1.00 88.31 194 SER A O 1
ATOM 1493 N N . GLU A 1 195 ? 1.132 -6.738 18.991 1.00 88.31 195 GLU A N 1
ATOM 1494 C CA . GLU A 1 195 ? 1.197 -5.670 17.990 1.00 88.31 195 GLU A CA 1
ATOM 1495 C C . GLU A 1 195 ? 1.416 -4.274 18.612 1.00 88.31 195 GLU A C 1
ATOM 1497 O O . GLU A 1 195 ? 2.040 -3.415 17.984 1.00 88.31 195 GLU A O 1
ATOM 1502 N N . LEU A 1 196 ? 1.016 -4.036 19.874 1.00 88.88 196 LEU A N 1
ATOM 1503 C CA . LEU A 1 196 ? 1.208 -2.729 20.531 1.00 88.88 196 LEU A CA 1
ATOM 1504 C C . LEU A 1 196 ? 2.683 -2.362 20.767 1.00 88.88 196 LEU A C 1
ATOM 1506 O O . LEU A 1 196 ? 2.993 -1.189 20.987 1.00 88.88 196 LEU A O 1
ATOM 1510 N N . HIS A 1 197 ? 3.601 -3.329 20.723 1.00 86.19 197 HIS A N 1
ATOM 1511 C CA . HIS A 1 197 ? 5.035 -3.086 20.923 1.00 86.19 197 HIS A CA 1
ATOM 1512 C C . HIS A 1 197 ? 5.705 -2.454 19.691 1.00 86.19 197 HIS A C 1
ATOM 1514 O O . HIS A 1 197 ? 6.752 -1.793 19.794 1.00 86.19 197 HIS A O 1
ATOM 1520 N N . HIS A 1 198 ? 5.079 -2.616 18.527 1.00 89.69 198 HIS A N 1
ATOM 1521 C CA . HIS A 1 198 ? 5.548 -2.099 17.252 1.00 89.69 198 HIS A CA 1
ATOM 1522 C C . HIS A 1 198 ? 4.996 -0.692 17.007 1.00 89.69 198 HIS A C 1
ATOM 1524 O O . HIS A 1 198 ? 3.919 -0.325 17.497 1.00 89.69 198 HIS A O 1
ATOM 1530 N N . LYS A 1 199 ? 5.747 0.121 16.253 1.00 90.94 199 LYS A N 1
ATOM 1531 C CA . LYS A 1 199 ? 5.220 1.402 15.770 1.00 90.94 199 LYS A CA 1
ATOM 1532 C C . LYS A 1 199 ? 4.078 1.122 14.801 1.00 90.94 199 LYS A C 1
ATOM 1534 O O . LYS A 1 199 ? 4.102 0.101 14.127 1.00 90.94 199 LYS A O 1
ATOM 1539 N N . ILE A 1 200 ? 3.124 2.040 14.697 1.00 92.00 200 ILE A N 1
ATOM 1540 C CA . ILE A 1 200 ? 1.947 1.894 13.823 1.00 92.00 200 ILE A CA 1
ATOM 1541 C C . ILE A 1 200 ? 2.324 1.500 12.389 1.00 92.00 200 ILE A C 1
ATOM 1543 O O . ILE A 1 200 ? 1.682 0.626 11.819 1.00 92.00 200 ILE A O 1
ATOM 1547 N N . GLU A 1 201 ? 3.383 2.096 11.839 1.00 90.56 201 GLU A N 1
ATOM 1548 C CA . GLU A 1 201 ? 3.850 1.850 10.465 1.00 90.56 201 GLU A 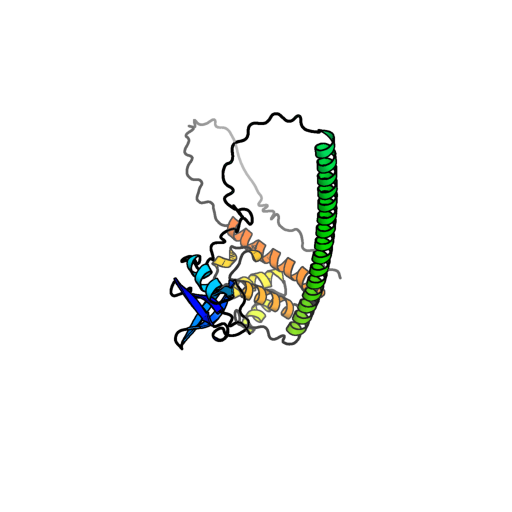CA 1
ATOM 1549 C C . GLU A 1 201 ? 4.417 0.436 10.261 1.00 90.56 201 GLU A C 1
ATOM 1551 O O . GLU A 1 201 ? 4.369 -0.099 9.157 1.00 90.56 201 GLU A O 1
ATOM 1556 N N . ASP A 1 202 ? 4.891 -0.201 11.333 1.00 91.19 202 ASP A N 1
ATOM 1557 C CA . ASP A 1 202 ? 5.507 -1.527 11.284 1.00 91.19 202 ASP A CA 1
ATOM 1558 C C . ASP A 1 202 ? 4.475 -2.665 11.461 1.00 91.19 202 ASP A C 1
ATOM 1560 O O . ASP A 1 202 ? 4.796 -3.837 11.243 1.00 91.19 202 ASP A O 1
ATOM 1564 N N . ARG A 1 203 ? 3.227 -2.351 11.848 1.00 90.00 203 ARG A N 1
ATOM 1565 C CA . ARG A 1 203 ? 2.173 -3.335 12.168 1.00 90.00 203 ARG A CA 1
ATOM 1566 C C . ARG A 1 203 ? 1.485 -3.871 10.907 1.00 90.00 203 ARG A C 1
ATOM 1568 O O . ARG A 1 203 ? 0.358 -3.496 10.576 1.00 90.00 203 ARG A O 1
ATOM 1575 N N . LYS A 1 204 ? 2.150 -4.788 10.202 1.00 82.69 204 LYS A N 1
ATOM 1576 C CA . LYS A 1 204 ? 1.692 -5.335 8.904 1.00 82.69 204 LYS A CA 1
ATOM 1577 C C . LYS A 1 204 ? 0.303 -5.983 8.946 1.00 82.69 204 LYS A C 1
ATOM 1579 O O . LYS A 1 204 ? -0.450 -5.867 7.985 1.00 82.69 204 LYS A O 1
ATOM 1584 N N . ASN A 1 205 ? -0.057 -6.625 10.058 1.00 85.81 205 ASN A N 1
ATOM 1585 C CA . ASN A 1 205 ? -1.334 -7.336 10.194 1.00 85.81 205 ASN A CA 1
ATOM 1586 C C . ASN A 1 205 ? -2.446 -6.478 10.820 1.00 85.81 205 ASN A C 1
ATOM 1588 O O . ASN A 1 205 ? -3.580 -6.938 10.963 1.00 85.81 205 ASN A O 1
ATOM 1592 N N . ALA A 1 206 ? -2.150 -5.229 11.193 1.00 90.69 206 ALA A N 1
ATOM 1593 C CA . ALA A 1 206 ? -3.066 -4.380 11.947 1.00 90.69 206 ALA A CA 1
ATOM 1594 C C . ALA A 1 206 ? -3.696 -3.244 11.130 1.00 90.69 206 ALA A C 1
ATOM 1596 O O . ALA A 1 206 ? -4.413 -2.425 11.704 1.00 90.69 206 ALA A O 1
ATOM 1597 N N . ALA A 1 207 ? -3.473 -3.194 9.813 1.00 90.56 207 ALA A N 1
ATOM 1598 C CA . ALA A 1 207 ? -3.950 -2.107 8.955 1.00 90.56 207 ALA A CA 1
ATOM 1599 C C . ALA A 1 207 ? -5.460 -1.838 9.113 1.00 90.56 207 ALA A C 1
ATOM 1601 O O . ALA A 1 207 ? -5.867 -0.696 9.300 1.00 90.56 207 ALA A O 1
ATOM 1602 N N . GLY A 1 208 ? -6.290 -2.890 9.152 1.00 92.12 208 GLY A N 1
ATOM 1603 C CA . GLY A 1 208 ? -7.738 -2.744 9.352 1.00 92.12 208 GLY A CA 1
ATOM 1604 C C . GLY A 1 208 ? -8.122 -2.171 10.724 1.00 92.12 208 GLY A C 1
ATOM 1605 O O . GLY A 1 208 ? -8.999 -1.318 10.812 1.00 92.12 208 GLY A O 1
ATOM 1606 N N . ARG A 1 209 ? -7.423 -2.580 11.791 1.00 94.88 209 ARG A N 1
ATOM 1607 C CA . ARG A 1 209 ? -7.627 -2.059 13.156 1.00 94.88 209 ARG A CA 1
ATOM 1608 C C . ARG A 1 209 ? -7.211 -0.592 13.266 1.00 94.88 209 ARG A C 1
ATOM 1610 O O . ARG A 1 209 ? -7.895 0.197 13.908 1.00 94.88 209 ARG A O 1
ATOM 1617 N N . ILE A 1 210 ? -6.097 -0.229 12.632 1.00 94.88 210 ILE A N 1
ATOM 1618 C CA . ILE A 1 210 ? -5.582 1.144 12.601 1.00 94.88 210 ILE A CA 1
ATOM 1619 C C . ILE A 1 210 ? -6.544 2.058 11.834 1.00 94.88 210 ILE A C 1
ATOM 1621 O O . ILE A 1 210 ? -6.875 3.130 12.337 1.00 94.88 210 ILE A O 1
ATOM 1625 N N . ASN A 1 211 ? -7.042 1.621 10.672 1.00 93.94 211 ASN A N 1
ATOM 1626 C CA . ASN A 1 211 ? -8.036 2.378 9.907 1.00 93.94 211 ASN A CA 1
ATOM 1627 C C . ASN A 1 211 ? -9.334 2.562 10.696 1.00 93.94 211 ASN A C 1
ATOM 1629 O O . ASN A 1 211 ? -9.846 3.672 10.749 1.00 93.94 211 ASN A O 1
ATOM 1633 N N . PHE A 1 212 ? -9.803 1.529 11.402 1.00 95.06 212 PHE A N 1
ATOM 1634 C CA . PHE A 1 212 ? -10.962 1.664 12.285 1.00 95.06 212 PHE A CA 1
ATOM 1635 C C . PHE A 1 212 ? -10.754 2.737 13.366 1.00 95.06 212 PHE A C 1
ATOM 1637 O O . PHE A 1 212 ? -11.625 3.576 13.575 1.00 95.06 212 PHE A O 1
ATOM 1644 N N . ILE A 1 213 ? -9.590 2.757 14.030 1.00 95.75 213 ILE A N 1
ATOM 1645 C CA . ILE A 1 213 ? -9.262 3.800 15.019 1.00 95.75 213 ILE A CA 1
ATOM 1646 C C . ILE A 1 213 ? -9.282 5.190 14.367 1.00 95.75 213 ILE A C 1
ATOM 1648 O O . ILE A 1 213 ? -9.842 6.119 14.949 1.00 95.75 213 ILE A O 1
ATOM 1652 N N . ARG A 1 214 ? -8.696 5.331 13.168 1.00 95.31 214 ARG A N 1
ATOM 1653 C CA . ARG A 1 214 ? -8.672 6.589 12.405 1.00 95.31 214 ARG A CA 1
ATOM 1654 C C . ARG A 1 214 ? -10.091 7.083 12.099 1.00 95.31 214 ARG A C 1
ATOM 1656 O O . ARG A 1 214 ? -10.424 8.209 12.454 1.00 95.31 214 ARG A O 1
ATOM 1663 N N . GLU A 1 215 ? -10.935 6.228 11.529 1.00 93.75 215 GLU A N 1
ATOM 1664 C CA . GLU A 1 215 ? -12.317 6.562 11.158 1.00 93.75 215 GLU A CA 1
ATOM 1665 C C . GLU A 1 215 ? -13.183 6.923 12.375 1.00 93.75 215 GLU A C 1
ATOM 1667 O O . GLU A 1 215 ? -13.932 7.901 12.340 1.00 93.75 215 GLU A O 1
ATOM 1672 N N . VAL A 1 216 ? -13.062 6.173 13.479 1.00 94.81 216 VAL A N 1
ATOM 1673 C CA . VAL A 1 216 ? -13.775 6.472 14.733 1.00 94.81 216 VAL A CA 1
ATOM 1674 C C . VAL A 1 216 ? -13.397 7.859 15.244 1.00 94.81 216 VAL A C 1
ATOM 1676 O O . VAL A 1 216 ? -14.271 8.634 15.625 1.00 94.81 216 VAL A O 1
ATOM 1679 N N . ILE A 1 217 ? -12.107 8.190 15.245 1.00 95.31 217 ILE A N 1
ATOM 1680 C CA . ILE A 1 217 ? -11.639 9.496 15.705 1.00 95.31 217 ILE A CA 1
ATOM 1681 C C . ILE A 1 217 ? -12.210 10.611 14.829 1.00 95.31 217 ILE A C 1
ATOM 1683 O O . ILE A 1 217 ? -12.796 11.546 15.365 1.00 95.31 217 ILE A O 1
ATOM 1687 N N . PHE A 1 218 ? -12.098 10.502 13.506 1.00 94.50 218 PHE A N 1
ATOM 1688 C CA . PHE A 1 218 ? -12.577 11.551 12.605 1.00 94.50 218 PHE A CA 1
ATOM 1689 C C . PHE A 1 218 ? -14.079 11.783 12.738 1.00 94.50 218 PHE A C 1
ATOM 1691 O O . PHE A 1 218 ? -14.514 12.930 12.834 1.00 94.50 218 PHE A O 1
ATOM 1698 N N . LYS A 1 219 ? -14.859 10.703 12.863 1.00 92.25 219 LYS A N 1
ATOM 1699 C CA . LYS A 1 219 ? -16.307 10.802 13.033 1.00 92.25 219 LYS A CA 1
ATOM 1700 C C . LYS A 1 219 ? -16.716 11.418 14.372 1.00 92.25 219 LYS A C 1
ATOM 1702 O O . LYS A 1 219 ? -17.584 12.277 14.393 1.00 92.25 219 LYS A O 1
ATOM 1707 N N . TYR A 1 220 ? -16.147 10.969 15.491 1.00 92.12 220 TYR A N 1
ATOM 1708 C CA . TYR A 1 220 ? -16.596 11.420 16.818 1.00 92.12 220 TYR A CA 1
ATOM 1709 C C . TYR A 1 220 ? -16.040 12.792 17.220 1.00 92.12 220 TYR A C 1
ATOM 1711 O O . TYR A 1 220 ? -16.632 13.456 18.067 1.00 92.12 220 TYR A O 1
ATOM 1719 N N . PHE A 1 221 ? -14.930 13.223 16.616 1.00 94.12 221 PHE A N 1
ATOM 1720 C CA . PHE A 1 221 ? -14.352 14.552 16.829 1.00 94.12 221 PHE A CA 1
ATOM 1721 C C . PHE A 1 221 ? -14.723 15.561 15.735 1.00 94.12 221 PHE A C 1
ATOM 1723 O O . PHE A 1 221 ? -14.248 16.691 15.792 1.00 94.12 221 PHE A O 1
ATOM 1730 N N . ASN A 1 222 ? -15.569 15.178 14.768 1.00 92.19 222 ASN A N 1
ATOM 1731 C CA . ASN A 1 222 ? -15.966 16.011 13.627 1.00 92.19 222 ASN A CA 1
ATOM 1732 C C . ASN A 1 222 ? -14.761 16.666 12.929 1.00 92.19 222 ASN A C 1
ATOM 1734 O O . ASN A 1 222 ? -14.745 17.872 12.679 1.00 92.19 222 ASN A O 1
ATOM 1738 N N . VAL A 1 223 ? -13.722 15.872 12.661 1.00 91.75 223 VAL A N 1
ATOM 1739 C CA . VAL A 1 223 ? -12.496 16.362 12.020 1.00 91.75 223 VAL A CA 1
ATOM 1740 C C . VAL A 1 223 ? -12.804 16.694 10.559 1.00 91.75 223 VAL A C 1
ATOM 1742 O O . VAL A 1 223 ? -13.405 15.885 9.858 1.00 91.75 223 VAL A O 1
ATOM 1745 N N . SER A 1 224 ? -12.418 17.891 10.111 1.00 90.44 224 SER A N 1
ATOM 1746 C CA . SER A 1 224 ? -12.551 18.298 8.707 1.00 90.44 224 SER A CA 1
ATOM 1747 C C . SER A 1 224 ? -11.572 17.518 7.831 1.00 90.44 224 SER A C 1
ATOM 1749 O O . SER A 1 224 ? -10.449 17.265 8.268 1.00 90.44 224 SER A O 1
ATOM 1751 N N . SER A 1 225 ? -11.951 17.232 6.581 1.00 88.12 225 SER A N 1
ATOM 1752 C CA . SER A 1 225 ? -11.086 16.583 5.581 1.00 88.12 225 SER A CA 1
ATOM 1753 C C . SER A 1 225 ? -9.709 17.245 5.490 1.00 88.12 225 SER A C 1
ATOM 1755 O O . SER A 1 225 ? -8.687 16.569 5.433 1.00 88.12 225 SER A O 1
ATOM 1757 N N . ASP A 1 226 ? -9.673 18.575 5.578 1.00 90.75 226 ASP A N 1
ATOM 1758 C CA . ASP A 1 226 ? -8.449 19.363 5.415 1.00 90.75 226 ASP A CA 1
ATOM 1759 C C . ASP A 1 226 ? -7.480 19.222 6.603 1.00 90.75 226 ASP A C 1
ATOM 1761 O O . ASP A 1 226 ? -6.289 19.511 6.480 1.00 90.75 226 ASP A O 1
ATOM 1765 N N . SER A 1 227 ? -7.974 18.792 7.770 1.00 92.44 227 SER A N 1
ATOM 1766 C CA . SER A 1 227 ? -7.180 18.633 8.993 1.00 92.44 227 SER A CA 1
ATOM 1767 C C . SER A 1 227 ? -6.956 17.177 9.397 1.00 92.44 227 SER A C 1
ATOM 1769 O O . SER A 1 227 ? -6.201 16.923 10.342 1.00 92.44 227 SER A O 1
ATOM 1771 N N . GLU A 1 228 ? -7.531 16.218 8.667 1.00 93.44 228 GLU A N 1
ATOM 1772 C CA . GLU A 1 228 ? -7.428 14.787 8.958 1.00 93.44 228 GLU A CA 1
ATOM 1773 C C . GLU A 1 228 ? -5.981 14.320 9.116 1.00 93.44 228 GLU A C 1
ATOM 1775 O O . GLU A 1 228 ? -5.653 13.651 10.097 1.00 93.44 228 GLU A O 1
ATOM 1780 N N . ASP A 1 229 ? -5.094 14.697 8.196 1.00 93.69 229 ASP A N 1
ATOM 1781 C CA . ASP A 1 229 ? -3.702 14.245 8.220 1.00 93.69 229 ASP A CA 1
ATOM 1782 C C . ASP A 1 229 ? -2.919 14.817 9.407 1.00 93.69 229 ASP A C 1
ATOM 1784 O O . ASP A 1 229 ? -2.147 14.099 10.050 1.00 93.69 229 ASP A O 1
ATOM 1788 N N . SER A 1 230 ? -3.156 16.084 9.753 1.00 96.88 230 SER A N 1
ATOM 1789 C CA . SER A 1 230 ? -2.521 16.741 10.903 1.00 96.88 230 SER A CA 1
ATOM 1790 C C . SER A 1 230 ? -2.993 16.129 12.229 1.00 96.88 230 SER A C 1
ATOM 1792 O O . SER A 1 230 ? -2.188 15.747 13.092 1.00 96.88 230 SER A O 1
ATOM 1794 N N . VAL A 1 231 ? -4.309 15.941 12.369 1.00 96.88 231 VAL A N 1
ATOM 1795 C CA . VAL A 1 231 ? -4.921 15.297 13.538 1.00 96.88 231 VAL A CA 1
ATOM 1796 C C . VAL A 1 231 ? -4.440 13.850 13.655 1.00 96.88 231 VAL A C 1
ATOM 1798 O O . VAL A 1 231 ? -4.029 13.407 14.732 1.00 96.88 231 VAL A O 1
ATOM 1801 N N . TRP A 1 232 ? -4.402 13.116 12.542 1.00 96.62 232 TRP A N 1
ATOM 1802 C CA . TRP A 1 232 ? -3.911 11.745 12.514 1.00 96.62 232 TRP A CA 1
ATOM 1803 C C . TRP A 1 232 ? -2.428 11.649 12.864 1.00 96.62 232 TRP A C 1
ATOM 1805 O O . TRP A 1 232 ? -2.030 10.740 13.594 1.00 96.62 232 TRP A O 1
ATOM 1815 N N . GLN A 1 233 ? -1.597 12.593 12.421 1.00 96.94 233 GLN A N 1
ATOM 1816 C CA . GLN A 1 233 ? -0.189 12.640 12.807 1.00 96.94 233 GLN A CA 1
ATOM 1817 C C . GLN A 1 233 ? -0.022 12.814 14.324 1.00 96.94 233 GLN A C 1
ATOM 1819 O O . GLN A 1 233 ? 0.800 12.128 14.939 1.00 96.94 233 GLN A O 1
ATOM 1824 N N . THR A 1 234 ? -0.848 13.658 14.944 1.00 96.62 234 THR A N 1
ATOM 1825 C CA . THR A 1 234 ? -0.874 13.856 16.401 1.00 96.62 234 THR A CA 1
ATOM 1826 C C . THR A 1 234 ? -1.261 12.570 17.136 1.00 96.62 234 THR A C 1
ATOM 1828 O O . THR A 1 234 ? -0.570 12.142 18.067 1.00 96.62 234 THR A O 1
ATOM 1831 N N . VAL A 1 235 ? -2.304 11.883 16.662 1.00 97.00 235 VAL A N 1
ATOM 1832 C CA . VAL A 1 235 ? -2.735 10.582 17.197 1.00 97.00 235 VAL A CA 1
ATOM 1833 C C . VAL A 1 235 ? -1.636 9.529 17.047 1.00 97.00 235 VAL A C 1
ATOM 1835 O O . VAL A 1 235 ? -1.292 8.855 18.021 1.00 97.00 235 VAL A O 1
ATOM 1838 N N . LYS A 1 236 ? -1.023 9.412 15.863 1.00 95.94 236 LYS A N 1
ATOM 1839 C CA . LYS A 1 236 ? 0.088 8.481 15.613 1.00 95.94 236 LYS A CA 1
ATOM 1840 C C . LYS A 1 236 ? 1.248 8.714 16.576 1.00 95.94 236 LYS A C 1
ATOM 1842 O O . LYS A 1 236 ? 1.792 7.750 17.117 1.00 95.94 236 LYS A O 1
ATOM 1847 N N . ASN A 1 237 ? 1.617 9.970 16.821 1.00 95.81 237 ASN A N 1
ATOM 1848 C CA . ASN A 1 237 ? 2.682 10.320 17.760 1.00 95.81 237 ASN A CA 1
ATOM 1849 C C . ASN A 1 237 ? 2.360 9.861 19.191 1.00 95.81 237 ASN A C 1
ATOM 1851 O O . ASN A 1 237 ? 3.231 9.291 19.857 1.00 95.81 237 ASN A O 1
ATOM 1855 N N . ALA A 1 238 ? 1.113 10.038 19.642 1.00 94.94 238 ALA A N 1
ATOM 1856 C CA . ALA A 1 238 ? 0.658 9.577 20.953 1.00 94.94 238 ALA A CA 1
ATOM 1857 C C . ALA A 1 238 ? 0.703 8.042 21.074 1.00 94.94 238 ALA A C 1
ATOM 1859 O O . ALA A 1 238 ? 1.284 7.505 22.023 1.00 94.94 238 ALA A O 1
ATOM 1860 N N . LEU A 1 239 ? 0.163 7.328 20.082 1.00 94.38 239 LEU A N 1
ATOM 1861 C CA . LEU A 1 239 ? 0.146 5.862 20.044 1.00 94.38 239 LEU A CA 1
ATOM 1862 C C . LEU A 1 239 ? 1.572 5.273 19.985 1.00 94.38 239 LEU A C 1
ATOM 1864 O O . LEU A 1 239 ? 1.921 4.379 20.759 1.00 94.38 239 LEU A O 1
ATOM 1868 N N . ASN A 1 240 ? 2.455 5.840 19.157 1.00 94.25 240 ASN A N 1
ATOM 1869 C CA . ASN A 1 240 ? 3.867 5.443 19.092 1.00 94.25 240 ASN A CA 1
ATOM 1870 C C . ASN A 1 240 ? 4.645 5.796 20.375 1.00 94.25 240 ASN A C 1
ATOM 1872 O O . ASN A 1 240 ? 5.612 5.115 20.728 1.00 94.25 240 ASN A O 1
ATOM 1876 N N . GLY A 1 241 ? 4.237 6.843 21.100 1.00 89.56 241 GLY A N 1
ATOM 1877 C CA . GLY A 1 241 ? 4.780 7.198 22.413 1.00 89.56 241 GLY A CA 1
ATOM 1878 C C . GLY A 1 241 ? 4.675 6.053 23.421 1.00 89.56 241 GLY A C 1
ATOM 1879 O O . GLY A 1 241 ? 5.655 5.724 24.091 1.00 89.56 241 GLY A O 1
ATOM 1880 N N . LYS A 1 242 ? 3.530 5.369 23.452 1.00 80.12 242 LYS A N 1
ATOM 1881 C CA . LYS A 1 242 ? 3.283 4.222 24.334 1.00 80.12 242 LYS A CA 1
ATOM 1882 C C . LYS A 1 242 ? 4.143 3.005 23.988 1.00 80.12 242 LYS A C 1
ATOM 1884 O O . LYS A 1 242 ? 4.712 2.395 24.892 1.00 80.12 242 LYS A O 1
ATOM 1889 N N . ALA A 1 243 ? 4.324 2.704 22.700 1.00 76.69 243 ALA A N 1
ATOM 1890 C CA . ALA A 1 243 ? 5.229 1.637 22.256 1.00 76.69 243 ALA A CA 1
ATOM 1891 C C . ALA A 1 243 ? 6.684 1.882 22.709 1.00 76.69 243 ALA A C 1
ATOM 1893 O O . ALA A 1 243 ? 7.417 0.937 23.009 1.00 76.69 243 ALA A O 1
ATOM 1894 N N . ARG A 1 244 ? 7.107 3.153 22.802 1.00 73.31 244 ARG A N 1
ATOM 1895 C CA . ARG A 1 244 ? 8.420 3.536 23.354 1.00 73.31 244 ARG A CA 1
ATOM 1896 C C . ARG A 1 244 ? 8.484 3.385 24.874 1.00 73.31 244 ARG A C 1
ATOM 1898 O O . ARG A 1 244 ? 9.490 2.893 25.377 1.00 73.31 244 ARG A O 1
ATOM 1905 N N . ALA A 1 245 ? 7.433 3.779 25.594 1.00 75.69 245 ALA A N 1
ATOM 1906 C CA . ALA A 1 245 ? 7.373 3.651 27.051 1.00 75.69 245 ALA A CA 1
ATOM 1907 C C . ALA A 1 245 ? 7.447 2.181 27.501 1.00 75.69 245 ALA A C 1
ATOM 1909 O O . ALA A 1 245 ? 8.235 1.851 28.383 1.00 75.69 245 ALA A O 1
ATOM 1910 N N . LEU A 1 246 ? 6.717 1.283 26.829 1.00 68.19 246 LEU A N 1
ATOM 1911 C CA . LEU A 1 246 ? 6.736 -0.156 27.123 1.00 68.19 246 LEU A CA 1
ATOM 1912 C C . LEU A 1 246 ? 8.115 -0.794 26.899 1.00 68.19 246 LEU A C 1
ATOM 1914 O O . LEU A 1 246 ? 8.529 -1.643 27.680 1.00 68.19 246 LEU A O 1
ATOM 1918 N N . ARG A 1 247 ? 8.861 -0.355 25.876 1.00 67.81 247 ARG A N 1
ATOM 1919 C CA . ARG A 1 247 ? 10.242 -0.818 25.649 1.00 67.81 247 ARG A CA 1
ATOM 1920 C C . ARG A 1 247 ? 11.214 -0.353 26.730 1.00 67.81 247 ARG A C 1
ATOM 1922 O O . ARG A 1 247 ? 12.139 -1.087 27.047 1.00 67.81 247 ARG A O 1
ATOM 1929 N N . ARG A 1 248 ? 11.016 0.849 27.281 1.00 64.88 248 ARG A N 1
ATOM 1930 C CA . ARG A 1 248 ? 11.859 1.396 28.359 1.00 64.88 248 ARG A CA 1
ATOM 1931 C C . ARG A 1 248 ? 11.546 0.797 29.730 1.00 64.88 248 ARG A C 1
ATOM 1933 O O . ARG A 1 248 ? 12.428 0.757 30.572 1.00 64.88 248 ARG A 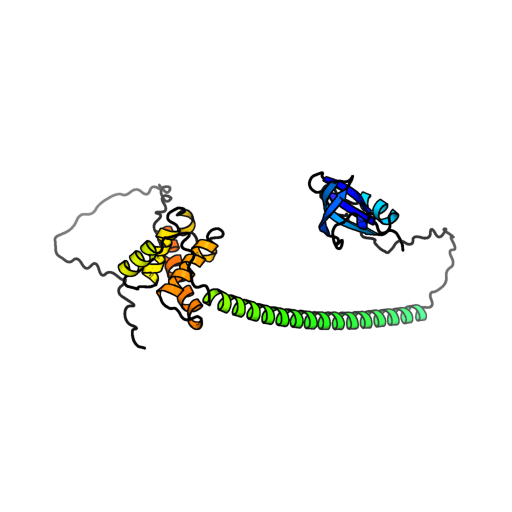O 1
ATOM 1940 N N . ALA A 1 249 ? 10.316 0.335 29.947 1.00 62.84 249 ALA A N 1
ATOM 1941 C CA . ALA A 1 249 ? 9.875 -0.243 31.215 1.00 62.84 249 ALA A CA 1
ATOM 1942 C C . ALA A 1 249 ? 10.325 -1.699 31.431 1.00 62.84 249 ALA A C 1
ATOM 1944 O O . ALA A 1 249 ? 10.009 -2.274 32.468 1.00 62.84 249 ALA A O 1
ATOM 1945 N N . ARG A 1 250 ? 11.033 -2.310 30.473 1.00 55.97 250 ARG A N 1
ATOM 1946 C CA . ARG A 1 250 ? 11.620 -3.640 30.641 1.00 55.97 250 ARG A CA 1
ATOM 1947 C C . ARG A 1 250 ? 12.995 -3.459 31.298 1.00 55.97 250 ARG A C 1
ATOM 1949 O O . ARG A 1 250 ? 13.881 -2.920 30.634 1.00 55.97 250 ARG A O 1
ATOM 1956 N N . PRO A 1 251 ? 13.186 -3.847 32.573 1.00 52.06 251 PRO A N 1
ATOM 1957 C CA . PRO A 1 251 ? 14.507 -3.838 33.177 1.00 52.06 251 PRO A CA 1
ATOM 1958 C C . PRO A 1 251 ? 15.385 -4.773 32.355 1.00 52.06 251 PRO A C 1
ATOM 1960 O O . PRO A 1 251 ? 14.996 -5.902 32.046 1.00 52.06 251 PRO A O 1
ATOM 1963 N N . SER A 1 252 ? 16.545 -4.286 31.940 1.00 49.19 252 SER A N 1
ATOM 1964 C CA . SER A 1 252 ? 17.589 -5.142 31.401 1.00 49.19 252 SER A CA 1
ATOM 1965 C C . SER A 1 252 ? 18.076 -6.054 32.532 1.00 49.19 252 SER A C 1
ATOM 1967 O O . SER A 1 252 ? 19.025 -5.702 33.224 1.00 49.19 252 SER A O 1
ATOM 1969 N N . ASP A 1 253 ? 17.454 -7.221 32.720 1.00 50.69 253 ASP A N 1
ATOM 1970 C CA . ASP A 1 253 ? 17.938 -8.307 33.595 1.00 50.69 253 ASP A CA 1
ATOM 1971 C C . ASP A 1 253 ? 19.188 -8.977 32.990 1.00 50.69 253 ASP A C 1
ATOM 1973 O O . ASP A 1 253 ? 19.286 -10.187 32.803 1.00 50.69 253 ASP A O 1
ATOM 1977 N N . SER A 1 254 ? 20.154 -8.171 32.560 1.00 49.78 254 SER A N 1
ATOM 1978 C CA . SER A 1 254 ? 21.374 -8.620 31.892 1.00 49.78 254 SER A CA 1
ATOM 1979 C C . SER A 1 254 ? 22.537 -7.701 32.250 1.00 49.78 254 SER A C 1
ATOM 1981 O O . SER A 1 254 ? 23.247 -7.208 31.377 1.00 49.78 254 SER A O 1
ATOM 1983 N N . GLN A 1 255 ? 22.726 -7.457 33.548 1.00 45.38 255 GLN A N 1
ATOM 1984 C CA . GLN A 1 255 ? 23.977 -6.914 34.077 1.00 45.38 255 GLN A CA 1
ATOM 1985 C C . GLN A 1 255 ? 24.335 -7.533 35.440 1.00 45.38 255 GLN A C 1
ATOM 1987 O O . GLN A 1 255 ? 24.722 -6.842 36.371 1.00 45.38 255 GLN A O 1
ATOM 1992 N N . GLU A 1 256 ? 24.253 -8.861 35.547 1.00 45.72 256 GLU A N 1
ATOM 1993 C CA . GLU A 1 256 ? 25.016 -9.632 36.537 1.00 45.72 256 GLU A CA 1
ATOM 1994 C C . GLU A 1 256 ? 25.997 -10.548 35.801 1.00 45.72 256 GLU A C 1
ATOM 1996 O O . GLU A 1 256 ? 25.736 -11.723 35.576 1.00 45.72 256 GLU A O 1
ATOM 2001 N N . GLN A 1 257 ? 27.130 -9.990 35.376 1.00 48.38 257 GLN A N 1
ATOM 2002 C CA . GLN A 1 257 ? 28.377 -10.734 35.174 1.00 48.38 257 GLN A CA 1
ATOM 2003 C C . GLN A 1 257 ? 29.526 -9.726 35.086 1.00 48.38 257 GLN A C 1
ATOM 2005 O O . GLN A 1 257 ? 29.818 -9.148 34.044 1.00 48.38 257 GLN A O 1
ATOM 2010 N N . GLY A 1 258 ? 30.137 -9.473 36.241 1.00 40.09 258 GLY A N 1
ATOM 2011 C CA . GLY A 1 258 ? 31.253 -8.545 36.395 1.00 40.09 258 GLY A CA 1
ATOM 2012 C C . GLY A 1 258 ? 31.818 -8.532 37.813 1.00 40.09 258 GLY A C 1
ATOM 2013 O O . GLY A 1 258 ? 32.172 -7.474 38.320 1.00 40.09 258 GLY A O 1
ATOM 2014 N N . LEU A 1 259 ? 31.876 -9.696 38.471 1.00 48.16 259 LEU A N 1
ATOM 2015 C CA . LEU A 1 259 ? 32.653 -9.897 39.695 1.00 48.16 259 LEU A CA 1
ATOM 2016 C C . LEU A 1 259 ? 34.148 -9.826 39.346 1.00 48.16 259 LEU A C 1
ATOM 2018 O O . LEU A 1 259 ? 34.783 -10.833 39.045 1.00 48.16 259 LEU A O 1
ATOM 2022 N N . GLY A 1 260 ? 34.694 -8.613 39.362 1.00 40.41 260 GLY A N 1
ATOM 2023 C CA . GLY A 1 260 ? 36.125 -8.332 39.353 1.00 40.41 260 GLY A CA 1
ATOM 2024 C C . GLY A 1 260 ? 36.508 -7.684 40.675 1.00 40.41 260 GLY A C 1
ATOM 2025 O O . GLY A 1 260 ? 36.236 -6.510 40.903 1.00 40.41 260 GLY A O 1
ATOM 2026 N N . ALA A 1 261 ? 37.095 -8.485 41.557 1.00 50.97 261 ALA A N 1
ATOM 2027 C CA . ALA A 1 261 ? 37.515 -8.134 42.901 1.00 50.97 261 ALA A CA 1
ATOM 2028 C C . ALA A 1 261 ? 38.347 -6.841 42.978 1.00 50.97 261 ALA A C 1
ATOM 2030 O O . ALA A 1 261 ? 39.382 -6.718 42.321 1.00 50.97 261 ALA A O 1
ATOM 2031 N N . ARG A 1 262 ? 37.992 -5.940 43.901 1.00 39.50 262 ARG A N 1
ATOM 2032 C CA . ARG A 1 262 ? 39.002 -5.119 44.571 1.00 39.50 262 ARG A CA 1
ATOM 2033 C C . ARG A 1 262 ? 38.615 -4.864 46.022 1.00 39.50 262 ARG A C 1
ATOM 2035 O O . ARG A 1 262 ? 37.628 -4.210 46.331 1.00 39.50 262 ARG A O 1
ATOM 2042 N N . LEU A 1 263 ? 39.425 -5.481 46.868 1.00 43.22 263 LEU A N 1
ATOM 2043 C CA . LEU A 1 263 ? 39.415 -5.474 48.319 1.00 43.22 263 LEU A CA 1
ATOM 2044 C C . LEU A 1 263 ? 39.355 -4.046 48.880 1.00 43.22 263 LEU A C 1
ATOM 2046 O O . LEU A 1 263 ? 40.107 -3.169 48.454 1.00 43.22 263 LEU A O 1
ATOM 2050 N N . THR A 1 264 ? 38.500 -3.860 49.881 1.00 57.03 264 THR A N 1
ATOM 2051 C CA . THR A 1 264 ? 38.662 -2.843 50.924 1.00 57.03 264 THR A CA 1
ATOM 2052 C C . THR A 1 264 ? 39.960 -3.086 51.711 1.00 57.03 264 THR A C 1
ATOM 2054 O O . THR A 1 264 ? 40.492 -4.199 51.733 1.00 57.03 264 THR A O 1
ATOM 2057 N N . PRO A 1 265 ? 40.462 -2.049 52.397 1.00 51.81 265 PRO A N 1
ATOM 2058 C CA . PRO A 1 265 ? 40.319 -2.071 53.851 1.00 51.81 265 PRO A CA 1
ATOM 2059 C C . PRO A 1 265 ? 39.732 -0.763 54.433 1.00 51.81 265 PRO A C 1
ATOM 2061 O O . PRO A 1 265 ? 39.713 0.255 53.741 1.00 51.81 265 PRO A O 1
ATOM 2064 N N . PRO A 1 266 ? 39.214 -0.796 55.680 1.00 59.56 266 PRO A N 1
ATOM 2065 C CA . PRO A 1 266 ? 38.480 0.291 56.344 1.00 59.56 266 PRO A CA 1
ATOM 2066 C C . PRO A 1 266 ? 39.375 1.007 57.397 1.00 59.56 266 PRO A C 1
ATOM 2068 O O . PRO A 1 266 ? 40.587 0.800 57.384 1.00 59.56 266 PRO A O 1
ATOM 2071 N N . PRO A 1 267 ? 38.825 1.733 58.391 1.00 56.75 267 PRO A N 1
ATOM 2072 C CA . PRO A 1 267 ? 38.184 3.047 58.316 1.00 56.75 267 PRO A CA 1
ATOM 2073 C C . PRO A 1 267 ? 38.899 4.073 59.234 1.00 56.75 267 PRO A C 1
ATOM 2075 O O . PRO A 1 267 ? 39.597 3.694 60.172 1.00 56.75 267 PRO A O 1
ATOM 2078 N N . SER A 1 268 ? 38.662 5.370 59.029 1.00 49.78 268 SER A N 1
ATOM 2079 C CA . SER A 1 268 ? 38.951 6.394 60.047 1.00 49.78 268 SER A CA 1
ATOM 2080 C C . SER A 1 268 ? 37.649 7.069 60.448 1.00 49.78 268 SER A C 1
ATOM 2082 O O . SER A 1 268 ? 36.907 7.546 59.590 1.00 49.78 268 SER A O 1
ATOM 2084 N N . GLU A 1 269 ? 37.390 7.029 61.751 1.00 55.31 269 GLU A N 1
ATOM 2085 C CA . GLU A 1 269 ? 36.304 7.672 62.489 1.00 55.31 269 GLU A CA 1
ATOM 2086 C C . GLU A 1 269 ? 36.355 9.209 62.411 1.00 55.31 269 GLU A C 1
ATOM 2088 O O . GLU A 1 269 ? 37.302 9.772 61.872 1.00 55.31 269 GLU A O 1
ATOM 2093 N N . GLU A 1 270 ? 35.358 9.838 63.053 1.00 47.09 270 GLU A N 1
ATOM 2094 C CA . GLU A 1 270 ? 35.099 11.277 63.234 1.00 47.09 270 GLU A CA 1
ATOM 2095 C C . GLU A 1 270 ? 34.190 11.891 62.140 1.00 47.09 270 GLU A C 1
ATOM 2097 O O . GLU A 1 270 ? 34.502 11.849 60.962 1.00 47.09 270 GLU A O 1
ATOM 2102 N N . ARG A 1 271 ? 33.037 12.527 62.412 1.00 42.50 271 ARG A N 1
ATOM 2103 C CA . ARG A 1 271 ? 32.484 13.089 63.653 1.00 42.50 271 ARG A CA 1
ATOM 2104 C C . ARG A 1 271 ? 31.111 13.744 63.369 1.00 42.50 271 ARG A C 1
ATOM 2106 O O . ARG A 1 271 ? 30.932 14.338 62.315 1.00 42.50 271 ARG A O 1
ATOM 2113 N N . LEU A 1 272 ? 30.226 13.665 64.370 1.00 45.09 272 LEU A N 1
ATOM 2114 C CA . LEU A 1 272 ? 29.088 14.536 64.744 1.00 45.09 272 LEU A CA 1
ATOM 2115 C C . LEU A 1 272 ? 27.889 14.826 63.797 1.00 45.09 272 LEU A C 1
ATOM 2117 O O . LEU A 1 272 ? 27.989 15.533 62.805 1.00 45.09 272 LEU A O 1
ATOM 2121 N N . GLU A 1 273 ? 26.723 14.382 64.295 1.00 43.16 273 GLU A N 1
ATOM 2122 C CA . GLU A 1 273 ? 25.515 15.166 64.656 1.00 43.16 273 GLU A CA 1
ATOM 2123 C C . GLU A 1 273 ? 24.695 15.957 63.603 1.00 43.16 273 GLU A C 1
ATOM 2125 O O . GLU A 1 273 ? 25.012 17.089 63.274 1.00 43.16 273 GLU A O 1
ATOM 2130 N N . THR A 1 274 ? 23.539 15.357 63.237 1.00 45.34 274 THR A N 1
ATOM 2131 C CA . THR A 1 274 ? 22.120 15.846 63.299 1.00 45.34 274 THR A CA 1
ATOM 2132 C C . THR A 1 274 ? 21.694 17.222 62.722 1.00 45.34 274 THR A C 1
ATOM 2134 O O . THR A 1 274 ? 22.482 18.151 62.675 1.00 45.34 274 THR A O 1
ATOM 2137 N N . PRO A 1 275 ? 20.377 17.488 62.545 1.00 57.72 275 PRO A N 1
ATOM 2138 C CA . PRO A 1 275 ? 19.345 16.802 61.758 1.00 57.72 275 PRO A CA 1
ATOM 2139 C C . PRO A 1 275 ? 18.591 17.820 60.847 1.00 57.72 275 PRO A C 1
ATOM 2141 O O . PRO A 1 275 ? 19.016 18.955 60.688 1.00 57.72 275 PRO A O 1
ATOM 2144 N N . THR A 1 276 ? 17.412 17.433 60.343 1.00 42.25 276 THR A N 1
ATOM 2145 C CA . THR A 1 276 ? 16.330 18.234 59.709 1.00 42.25 276 THR A CA 1
ATOM 2146 C C . THR A 1 276 ? 16.284 18.357 58.180 1.00 42.25 276 THR A C 1
ATOM 2148 O O . THR A 1 276 ? 17.057 19.054 57.544 1.00 42.25 276 THR A O 1
ATOM 2151 N N . GLY A 1 277 ? 15.237 17.734 57.624 1.00 40.97 277 GLY A N 1
ATOM 2152 C CA . GLY A 1 277 ? 14.146 18.497 57.015 1.00 40.97 277 GLY A CA 1
ATOM 2153 C C . GLY A 1 277 ? 14.321 18.927 55.563 1.00 40.97 277 GLY A C 1
ATOM 2154 O O . GLY A 1 277 ? 14.847 19.993 55.290 1.00 40.97 277 GLY A O 1
ATOM 2155 N N . SER A 1 278 ? 13.715 18.181 54.642 1.00 45.97 278 SER A N 1
ATOM 2156 C CA . SER A 1 278 ? 12.507 18.626 53.925 1.00 45.97 278 SER A CA 1
ATOM 2157 C C . SER A 1 278 ? 12.401 17.902 52.585 1.00 45.97 278 SER A C 1
ATOM 2159 O O . SER A 1 278 ? 13.298 17.948 51.747 1.00 45.97 278 SER A O 1
ATOM 2161 N N . SER A 1 279 ? 11.277 17.211 52.410 1.00 52.66 279 SER A N 1
ATOM 2162 C CA . SER A 1 279 ? 10.863 16.618 51.145 1.00 52.66 279 SER A CA 1
ATOM 2163 C C . SER A 1 279 ? 10.609 17.717 50.119 1.00 52.66 279 SER A C 1
ATOM 2165 O O . SER A 1 279 ? 9.735 18.557 50.313 1.00 52.66 279 SER A O 1
ATOM 2167 N N . GLY A 1 280 ? 11.338 17.665 49.010 1.00 45.38 280 GLY A N 1
ATOM 2168 C CA . GLY A 1 280 ? 11.075 18.442 47.806 1.00 45.38 280 GLY A CA 1
ATOM 2169 C C . GLY A 1 280 ? 11.176 17.532 46.590 1.00 45.38 280 GLY A C 1
ATOM 2170 O O . GLY A 1 280 ? 12.136 17.620 45.834 1.00 45.38 280 GLY A O 1
ATOM 2171 N N . ASN A 1 281 ? 10.205 16.630 46.423 1.00 46.75 281 ASN A N 1
ATOM 2172 C CA . ASN A 1 281 ? 9.985 15.952 45.146 1.00 46.75 281 ASN A CA 1
ATOM 2173 C C . ASN A 1 281 ? 9.399 16.980 44.170 1.00 46.75 281 ASN A C 1
ATOM 2175 O O . ASN A 1 281 ? 8.184 17.120 44.064 1.00 46.75 281 ASN A O 1
ATOM 2179 N N . GLY A 1 282 ? 10.279 17.736 43.514 1.00 47.09 282 GLY A N 1
ATOM 2180 C CA . GLY A 1 282 ? 9.941 18.508 42.326 1.00 47.09 282 GLY A CA 1
ATOM 2181 C C . GLY A 1 282 ? 9.787 17.553 41.149 1.00 47.09 282 GLY A C 1
ATOM 2182 O O . GLY A 1 282 ? 10.772 16.989 40.677 1.00 47.09 282 GLY A O 1
ATOM 2183 N N . ASP A 1 283 ? 8.544 17.346 40.730 1.00 49.97 283 ASP A N 1
ATOM 2184 C CA . ASP A 1 283 ? 8.169 16.599 39.534 1.00 49.97 283 ASP A CA 1
ATOM 2185 C C . ASP A 1 283 ? 8.575 17.419 38.286 1.00 49.97 283 ASP A C 1
ATOM 2187 O O . ASP A 1 283 ? 8.099 18.543 38.119 1.00 49.97 283 ASP A O 1
ATOM 2191 N N . PRO A 1 284 ? 9.490 16.943 37.420 1.00 60.56 284 PRO A N 1
ATOM 2192 C CA . PRO A 1 284 ? 10.059 17.746 36.332 1.00 60.56 284 PRO A CA 1
ATOM 2193 C C . PRO A 1 284 ? 9.195 17.786 35.054 1.00 60.56 284 PRO A C 1
ATOM 2195 O O . PRO A 1 284 ? 9.718 18.046 33.972 1.00 60.56 284 PRO A O 1
ATOM 2198 N N . PHE A 1 285 ? 7.888 17.521 35.145 1.00 50.47 285 PHE A N 1
ATOM 2199 C CA . PHE A 1 285 ? 6.992 17.419 33.983 1.00 50.47 285 PHE A CA 1
ATOM 2200 C C . PHE A 1 285 ? 5.720 18.279 34.081 1.00 50.47 285 PHE A C 1
ATOM 2202 O O . PHE A 1 285 ? 4.663 17.883 33.597 1.00 50.47 285 PHE A O 1
ATOM 2209 N N . GLU A 1 286 ? 5.828 19.495 34.618 1.00 52.00 286 GLU A N 1
ATOM 2210 C CA . GLU A 1 286 ? 4.864 20.570 34.341 1.00 52.00 286 GLU A CA 1
ATOM 2211 C C . GLU A 1 286 ? 5.459 21.557 33.331 1.00 52.00 286 GLU A C 1
ATOM 2213 O O . GLU A 1 286 ? 6.033 22.581 33.686 1.00 52.00 286 GLU A O 1
ATOM 2218 N N . PHE A 1 287 ? 5.358 21.233 32.043 1.00 57.62 287 PHE A N 1
ATOM 2219 C CA . PHE A 1 287 ? 5.473 22.233 30.984 1.00 57.62 287 PHE A CA 1
ATOM 2220 C C . PHE A 1 287 ? 4.642 21.764 29.788 1.00 57.62 287 PHE A C 1
ATOM 2222 O O . PHE A 1 287 ? 4.767 20.609 29.382 1.00 57.62 287 PHE A O 1
ATOM 2229 N N . PHE A 1 288 ? 3.835 22.675 29.237 1.00 52.16 288 PHE A N 1
ATOM 2230 C CA . PHE A 1 288 ? 2.846 22.515 28.155 1.00 52.16 288 PHE A CA 1
ATOM 2231 C C . PHE A 1 288 ? 1.414 22.143 28.579 1.00 52.16 288 PHE A C 1
ATOM 2233 O O . PHE A 1 288 ? 0.873 21.131 28.145 1.00 52.16 288 PHE A O 1
ATOM 2240 N N . ASP A 1 289 ? 0.777 23.028 29.343 1.00 53.28 289 ASP A N 1
ATOM 2241 C CA . ASP A 1 289 ? -0.653 23.331 29.192 1.00 53.28 289 ASP A CA 1
ATOM 2242 C C . ASP A 1 289 ? -0.767 24.864 29.198 1.00 53.28 289 ASP A C 1
ATOM 2244 O O . ASP A 1 289 ? -0.790 25.479 30.254 1.00 53.28 289 ASP A O 1
ATOM 2248 N N . ASP A 1 290 ? -0.689 25.467 28.010 1.00 58.38 290 ASP A N 1
ATOM 2249 C CA . ASP A 1 290 ? -1.201 26.810 27.706 1.00 58.38 290 ASP A CA 1
ATOM 2250 C C . ASP A 1 290 ? -1.071 27.024 26.195 1.00 58.38 290 ASP A C 1
ATOM 2252 O O . ASP A 1 290 ? -0.014 27.408 25.700 1.00 58.38 290 ASP A O 1
ATOM 2256 N N . PHE A 1 291 ? -2.125 26.684 25.452 1.00 56.53 291 PHE A N 1
ATOM 2257 C CA . PHE A 1 291 ? -2.474 27.334 24.186 1.00 56.53 291 PHE A CA 1
ATOM 2258 C C . PHE A 1 291 ? -3.926 26.967 23.841 1.00 56.53 291 PHE A C 1
ATOM 2260 O O . PHE A 1 291 ? -4.187 26.056 23.059 1.00 56.53 291 PHE A O 1
ATOM 2267 N N . ASP A 1 292 ? -4.857 27.679 24.475 1.00 62.28 292 ASP A N 1
ATOM 2268 C CA . ASP A 1 292 ? -6.190 27.950 23.938 1.00 62.28 292 ASP A CA 1
ATOM 2269 C C . ASP A 1 292 ? -6.209 29.436 23.552 1.00 62.28 292 ASP A C 1
ATOM 2271 O O . ASP A 1 292 ? -6.075 30.296 24.417 1.00 62.28 292 ASP A O 1
ATOM 2275 N N . ASP A 1 293 ? -6.296 29.713 22.250 1.00 63.91 293 ASP A N 1
ATOM 2276 C CA . ASP A 1 293 ? -7.016 30.856 21.670 1.00 63.91 293 ASP A CA 1
ATOM 2277 C C . ASP A 1 293 ? -6.923 30.752 20.138 1.00 63.91 293 ASP A C 1
ATOM 2279 O O . ASP A 1 293 ? -5.879 31.053 19.553 1.00 63.91 293 ASP A O 1
ATOM 2283 N N . TYR A 1 294 ? -7.986 30.220 19.518 1.00 56.50 294 TYR A N 1
ATOM 2284 C CA . TYR A 1 294 ? -8.708 30.719 18.328 1.00 56.50 294 TYR A CA 1
ATOM 2285 C C . TYR A 1 294 ? -9.681 29.663 17.784 1.00 56.50 294 TYR A C 1
ATOM 2287 O O . TYR A 1 294 ? -9.238 28.532 17.483 1.00 56.50 294 TYR A O 1
#

Radius of gyration: 38.12 Å; chains: 1; bounding box: 76×64×117 Å

Foldseek 3Di:
DAFKKWWWAALVVLAIDIDTPVQWDDDQDAQDWGWGQDPNDIGTIHTHDMDHPVVNVVQRVQQDSNGHRPPPPPPVDDPDDPDDDDDDDDDDDDPVVVVVVVVVVVVVVVVVVVVVVVVVVVVVVVVVVVVVVVVVVVVVVVVVVVVVVCVVVLDQDCPQHDPVVLVVLCVVVVNPLLSSLQVLVCSSCVVPCPLLLDQPVVNPPCPVSLVSSLSSSCVVVVPDPVCSVVSVVVNSVSSVVVSVVVVVPDPPPPPPDDPDDDDDDDDDDDDDDDDDDDDDPDDPPPDDDDDDDD

pLDDT: mean 80.95, std 19.73, range [39.19, 98.25]

Sequence (294 aa):
MASSHVVVYFPTAKNADIVSISAVAGEPVVGHITKVRWQGRAYRAKIMFLGTKPACEAAIKDVTKEGELRERFFLAGDSATPLDADDSDENDQPNDSATTSLMKEILAQVAQLSKTTATMLRDQRIAMESSLARLERRLCKVEGLLEEKNSTSGELNFKYVSRERVESLLALKCGKLSKFALALEKEVFADDTSELHHKIEDRKNAAGRINFIREVIFKYFNVSSDSEDSVWQTVKNALNGKARALRRARPSDSQEQGLGARLTPPPSEERLETPTGSSGNGDPFEFFDDFDDY

Secondary structure (DSSP, 8-state):
---EEEEEEETTTTEEEEEEGGGBSS---TT-EEEEEETTEEEEEEEEEEEEHHHHHHHGGGB-TTS-B------S------PPP----------HHHHHHHHHHHHHHHHHHHHHHHHHHHHHHHHHHHHHHHHHHHHHHHHHHHHHHHHTT----TTSS-HHHHHHHHHHTTT-HHHHHHHHHHHHTTT-GGGGGS-GGG-TT-HHHHHHHHHHHHHHTT--GGGHHHHHHHHHHHHHHHHHHHHHTS---------------------------------S----------

Organism: NCBI:txid53326